Protein AF-A0A7R9YZX9-F1 (afdb_monomer)

Structure (mmCIF, N/CA/C/O backbone):
data_AF-A0A7R9YZX9-F1
#
_entry.id   AF-A0A7R9YZX9-F1
#
loop_
_atom_site.group_PDB
_atom_site.id
_atom_site.type_symbol
_atom_site.label_atom_id
_atom_site.label_alt_id
_atom_site.label_comp_id
_atom_site.label_asym_id
_atom_site.label_entity_id
_atom_site.label_seq_id
_atom_site.pdbx_PDB_ins_code
_atom_site.Cartn_x
_atom_site.Cartn_y
_atom_site.Cartn_z
_atom_site.occupancy
_atom_site.B_iso_or_equiv
_atom_site.auth_seq_id
_atom_site.auth_comp_id
_atom_site.auth_asym_id
_atom_site.auth_atom_id
_atom_site.pdbx_PDB_model_num
ATOM 1 N N . GLY A 1 1 ? 24.044 -42.420 12.682 1.00 48.75 1 GLY A N 1
ATOM 2 C CA . GLY A 1 1 ? 24.886 -42.198 13.870 1.00 48.75 1 GLY A CA 1
ATOM 3 C C . GLY A 1 1 ? 24.118 -41.334 14.837 1.00 48.75 1 GLY A C 1
ATOM 4 O O . GLY A 1 1 ? 23.836 -40.192 14.514 1.00 48.75 1 GLY A O 1
ATOM 5 N N . SER A 1 2 ? 23.690 -41.921 15.946 1.00 50.47 2 SER A N 1
ATOM 6 C CA . SER A 1 2 ? 22.886 -41.319 17.010 1.00 50.47 2 SER A CA 1
ATOM 7 C C . SER A 1 2 ? 23.784 -40.720 18.092 1.00 50.47 2 SER A C 1
ATOM 9 O O . SER A 1 2 ? 24.624 -41.445 18.619 1.00 50.47 2 SER A O 1
ATOM 11 N N . HIS A 1 3 ? 23.559 -39.465 18.492 1.00 51.31 3 HIS A N 1
ATOM 12 C CA . HIS A 1 3 ? 24.076 -38.953 19.762 1.00 51.31 3 HIS A CA 1
ATOM 13 C C . HIS A 1 3 ? 22.995 -38.212 20.553 1.00 51.31 3 HIS A C 1
ATOM 15 O O . HIS A 1 3 ? 22.467 -37.180 20.153 1.00 51.31 3 HIS A O 1
ATOM 21 N N . THR A 1 4 ? 22.683 -38.826 21.688 1.00 57.22 4 THR A N 1
ATOM 22 C CA . THR A 1 4 ? 21.874 -38.397 22.827 1.00 57.22 4 THR A CA 1
ATOM 23 C C . THR A 1 4 ? 22.744 -37.729 23.897 1.00 57.22 4 THR A C 1
ATOM 25 O O . THR A 1 4 ? 23.814 -38.255 24.189 1.00 57.22 4 THR A O 1
ATOM 28 N N . ALA A 1 5 ? 22.238 -36.682 24.556 1.00 51.03 5 ALA A N 1
ATOM 29 C CA . ALA A 1 5 ? 22.499 -36.296 25.962 1.00 51.03 5 ALA A CA 1
ATOM 30 C C . ALA A 1 5 ? 21.556 -35.109 26.270 1.00 51.03 5 ALA A C 1
ATOM 32 O O . ALA A 1 5 ? 21.604 -34.121 25.550 1.00 51.03 5 ALA A O 1
ATOM 33 N N . SER A 1 6 ? 20.536 -35.132 27.137 1.00 57.84 6 SER A N 1
ATOM 34 C CA . SER A 1 6 ? 20.343 -35.586 28.528 1.00 57.84 6 SER A CA 1
ATOM 35 C C . SER A 1 6 ? 21.220 -34.869 29.561 1.00 57.84 6 SER A C 1
ATOM 37 O O . SER A 1 6 ? 22.407 -35.150 29.676 1.00 57.84 6 SER A O 1
ATOM 39 N N . GLY A 1 7 ? 20.594 -33.971 30.334 1.00 47.12 7 GLY A N 1
ATOM 40 C CA . GLY A 1 7 ? 21.187 -33.275 31.479 1.00 47.12 7 GLY A CA 1
ATOM 41 C C . GLY A 1 7 ? 20.200 -32.324 32.177 1.00 47.12 7 GLY A C 1
ATOM 42 O O . GLY A 1 7 ? 20.154 -31.137 31.879 1.00 47.12 7 GLY A O 1
ATOM 43 N N . ARG A 1 8 ? 19.393 -32.860 33.101 1.00 51.59 8 ARG A N 1
ATOM 44 C CA . ARG A 1 8 ? 18.713 -32.155 34.222 1.00 51.59 8 ARG A CA 1
ATOM 45 C C . ARG A 1 8 ? 19.654 -32.209 35.455 1.00 51.59 8 ARG A C 1
ATOM 47 O O . ARG A 1 8 ? 20.644 -32.933 35.370 1.00 51.59 8 ARG A O 1
ATOM 54 N N . PRO A 1 9 ? 19.287 -31.742 36.668 1.00 67.44 9 PRO A N 1
ATOM 55 C CA . PRO A 1 9 ? 18.478 -30.596 37.131 1.00 67.44 9 PRO A CA 1
ATOM 56 C C . PRO A 1 9 ? 19.228 -29.796 38.240 1.00 67.44 9 PRO A C 1
ATOM 58 O O . PRO A 1 9 ? 20.286 -30.229 38.681 1.00 67.44 9 PRO A O 1
ATOM 61 N N . GLN A 1 10 ? 18.661 -28.711 38.792 1.00 52.12 10 GLN A N 1
ATOM 62 C CA . GLN A 1 10 ? 18.860 -28.367 40.217 1.00 52.12 10 GLN A CA 1
ATOM 63 C C . GLN A 1 10 ? 17.838 -27.346 40.740 1.00 52.12 10 GLN A C 1
ATOM 65 O O . GLN A 1 10 ? 17.292 -26.532 40.002 1.00 52.12 10 GLN A O 1
ATOM 70 N N . SER A 1 11 ? 17.549 -27.473 42.030 1.00 54.50 11 SER A N 1
ATOM 71 C CA . SER A 1 11 ? 16.351 -27.037 42.743 1.00 54.50 11 SER A CA 1
ATOM 72 C C . SER A 1 11 ? 16.690 -26.213 43.993 1.00 54.50 11 SER A C 1
ATOM 74 O O . SER A 1 11 ? 17.499 -26.683 44.787 1.00 54.50 11 SER A O 1
ATOM 76 N N . THR A 1 12 ? 15.927 -25.126 44.230 1.00 52.12 12 THR A N 1
ATOM 77 C CA . THR A 1 12 ? 15.534 -24.508 45.541 1.00 52.12 12 THR A CA 1
ATOM 78 C C . THR A 1 12 ? 16.657 -23.949 46.459 1.00 52.12 12 THR A C 1
ATOM 80 O O . THR A 1 12 ? 17.811 -24.244 46.175 1.00 52.12 12 THR A O 1
ATOM 83 N N . PRO A 1 13 ? 16.410 -23.199 47.576 1.00 56.72 13 PRO A N 1
ATOM 84 C CA . PRO A 1 13 ? 15.156 -22.714 48.203 1.00 56.72 13 PRO A CA 1
ATOM 85 C C . PRO A 1 13 ? 15.175 -21.240 48.740 1.00 56.72 13 PRO A C 1
ATOM 87 O O . PRO A 1 13 ? 16.197 -20.567 48.764 1.00 56.72 13 PRO A O 1
ATOM 90 N N . SER A 1 14 ? 14.042 -20.828 49.331 1.00 49.16 14 SER A N 1
ATOM 91 C CA . SER A 1 14 ? 13.942 -20.230 50.687 1.00 49.16 14 SER A CA 1
ATOM 92 C C . SER A 1 14 ? 13.499 -18.767 50.867 1.00 49.16 14 SER A C 1
ATOM 94 O O . SER A 1 14 ? 14.049 -17.812 50.333 1.00 49.16 14 SER A O 1
ATOM 96 N N . SER A 1 15 ? 12.496 -18.669 51.739 1.00 51.03 15 SER A N 1
ATOM 97 C CA . SER A 1 15 ? 11.734 -17.548 52.281 1.00 51.03 15 SER A CA 1
ATOM 98 C C . SER A 1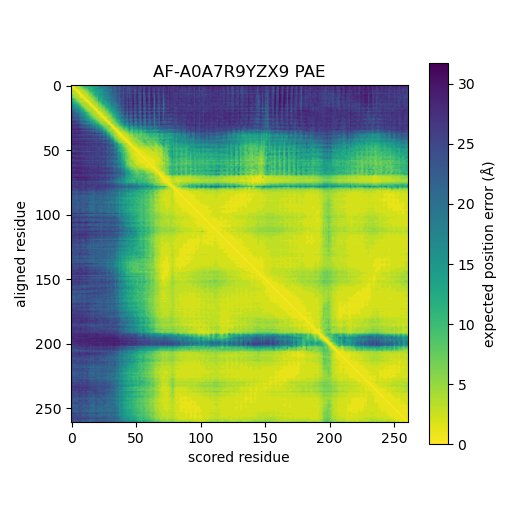 15 ? 12.528 -16.537 53.116 1.00 51.03 15 SER A C 1
ATOM 100 O O . SER A 1 15 ? 13.452 -16.919 53.830 1.00 51.03 15 SER A O 1
ATOM 102 N N . ALA A 1 16 ? 12.034 -15.294 53.186 1.00 48.34 16 ALA A N 1
ATOM 103 C CA . ALA A 1 16 ? 12.127 -14.460 54.390 1.00 48.34 16 ALA A CA 1
ATOM 104 C C . ALA A 1 16 ? 11.001 -13.410 54.440 1.00 48.34 16 ALA A C 1
ATOM 106 O O . ALA A 1 16 ? 10.977 -12.429 53.701 1.00 48.34 16 ALA A O 1
ATOM 107 N N . THR A 1 17 ? 10.059 -13.647 55.349 1.00 54.16 17 THR A N 1
ATOM 108 C CA . THR A 1 17 ? 9.012 -12.734 55.813 1.00 54.16 17 THR A CA 1
ATOM 109 C C . THR A 1 17 ? 9.625 -11.753 56.819 1.00 54.16 17 THR A C 1
ATOM 111 O O . THR A 1 17 ? 10.165 -12.191 57.831 1.00 54.16 17 THR A O 1
ATOM 114 N N . ALA A 1 18 ? 9.534 -10.441 56.580 1.00 50.34 18 ALA A N 1
ATOM 115 C CA . ALA A 1 18 ? 10.003 -9.412 57.511 1.00 50.34 18 ALA A CA 1
ATOM 116 C C . ALA A 1 18 ? 8.831 -8.576 58.046 1.00 50.34 18 ALA A C 1
ATOM 118 O O . ALA A 1 18 ? 7.968 -8.114 57.302 1.00 50.34 18 ALA A O 1
ATOM 119 N N . GLY A 1 19 ? 8.803 -8.451 59.375 1.00 47.41 19 GLY A N 1
ATOM 120 C CA . GLY A 1 19 ? 7.674 -8.012 60.189 1.00 47.41 19 GLY A CA 1
ATOM 121 C C . GLY A 1 19 ? 7.271 -6.545 60.049 1.00 47.41 19 GLY A C 1
ATOM 122 O O . GLY A 1 19 ? 8.086 -5.626 60.036 1.00 47.41 19 GLY A O 1
ATOM 123 N N . ARG A 1 20 ? 5.954 -6.354 60.066 1.00 47.91 20 ARG A N 1
ATOM 124 C CA . ARG A 1 20 ? 5.240 -5.090 60.230 1.00 47.91 20 ARG A CA 1
ATOM 125 C C . ARG A 1 20 ? 5.313 -4.664 61.705 1.00 47.91 20 ARG A C 1
ATOM 127 O O . ARG A 1 20 ? 4.751 -5.347 62.558 1.00 47.91 20 ARG A O 1
ATOM 134 N N . ARG A 1 21 ? 5.986 -3.550 62.026 1.00 53.72 21 ARG A N 1
ATOM 135 C CA . ARG A 1 21 ? 5.877 -2.884 63.342 1.00 53.72 2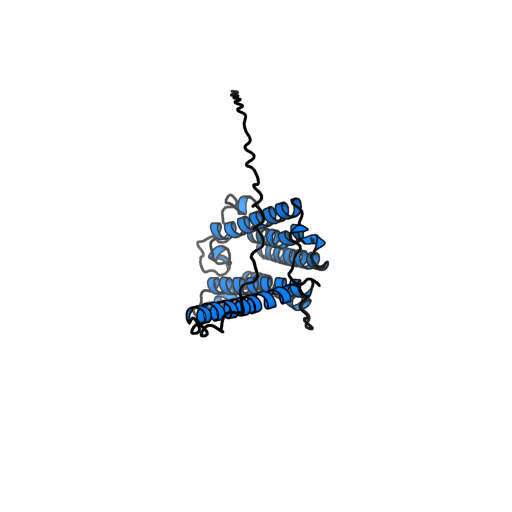1 ARG A CA 1
ATOM 136 C C . ARG A 1 21 ? 4.907 -1.713 63.231 1.00 53.72 21 ARG A C 1
ATOM 138 O O . ARG A 1 21 ? 5.120 -0.808 62.432 1.00 53.72 21 ARG A O 1
ATOM 145 N N . LEU A 1 22 ? 3.846 -1.749 64.032 1.00 60.22 22 LEU A N 1
ATOM 146 C CA . LEU A 1 22 ? 2.937 -0.623 64.236 1.00 60.22 22 LEU A CA 1
ATOM 147 C C . LEU A 1 22 ? 3.589 0.389 65.196 1.00 60.22 22 LEU A C 1
ATOM 149 O O . LEU A 1 22 ? 4.102 -0.028 66.239 1.00 60.22 22 LEU A O 1
ATOM 153 N N . PRO A 1 23 ? 3.588 1.694 64.878 1.00 61.88 23 PRO A N 1
ATOM 154 C CA . PRO A 1 23 ? 4.039 2.723 65.801 1.00 61.88 23 PRO A CA 1
ATOM 155 C C . PRO A 1 23 ? 3.046 2.925 66.956 1.00 61.88 23 PRO A C 1
ATOM 157 O O . PRO A 1 23 ? 1.830 2.812 66.807 1.00 61.88 23 PRO A O 1
ATOM 160 N N . LYS A 1 24 ? 3.619 3.214 68.125 1.00 59.25 24 LYS A N 1
ATOM 161 C CA . LYS A 1 24 ? 2.963 3.476 69.410 1.00 59.25 24 LYS A CA 1
ATOM 162 C C . LYS A 1 24 ? 2.188 4.809 69.365 1.00 59.25 24 LYS A C 1
ATOM 164 O O . LYS A 1 24 ? 2.733 5.777 68.837 1.00 59.25 24 LYS A O 1
ATOM 169 N N . PRO A 1 25 ? 0.971 4.898 69.932 1.00 58.56 25 PRO A N 1
ATOM 170 C CA . PRO A 1 25 ? 0.241 6.160 70.011 1.00 58.56 25 PRO A CA 1
ATOM 171 C C . PRO A 1 25 ? 0.919 7.144 70.989 1.00 58.56 25 PRO A C 1
ATOM 173 O O . PRO A 1 25 ? 1.414 6.709 72.036 1.00 58.56 25 PRO A O 1
ATOM 176 N N . PRO A 1 26 ? 0.962 8.451 70.669 1.00 63.59 26 PRO A N 1
ATOM 177 C CA . PRO A 1 26 ? 1.489 9.481 71.559 1.00 63.59 26 PRO A CA 1
ATOM 178 C C . PRO A 1 26 ? 0.520 9.811 72.705 1.00 63.59 26 PRO A C 1
ATOM 180 O O . PRO A 1 26 ? -0.700 9.745 72.557 1.00 63.59 26 PRO A O 1
ATOM 183 N N . SER A 1 27 ? 1.097 10.171 73.853 1.00 64.50 27 SER A N 1
ATOM 184 C CA . SER A 1 27 ? 0.391 10.603 75.063 1.00 64.50 27 SER A CA 1
ATOM 185 C C . SER A 1 27 ? -0.305 11.967 74.890 1.00 64.50 27 SER A C 1
ATOM 187 O O . SER A 1 27 ? 0.139 12.769 74.065 1.00 64.50 27 SER A O 1
ATOM 189 N N . PRO A 1 28 ? -1.348 12.272 75.689 1.00 56.75 28 PRO A N 1
ATOM 190 C CA . PRO A 1 28 ? -2.067 13.544 75.628 1.00 56.75 28 PRO A CA 1
ATOM 191 C C . PRO A 1 28 ? -1.176 14.709 76.074 1.00 56.75 28 PRO A C 1
ATOM 193 O O . PRO A 1 28 ? -0.574 14.659 77.147 1.00 56.75 28 PRO A O 1
ATOM 196 N N . VAL A 1 29 ? -1.111 15.755 75.252 1.00 57.53 29 VAL A N 1
ATOM 197 C CA . VAL A 1 29 ? -0.440 17.024 75.561 1.00 57.53 29 VAL A CA 1
ATOM 198 C C . VAL A 1 29 ? -1.457 17.970 76.199 1.00 57.53 29 VAL A C 1
ATOM 200 O O . VAL A 1 29 ? -2.560 18.139 75.680 1.00 57.53 29 VAL A O 1
ATOM 203 N N . SER A 1 30 ? -1.085 18.558 77.336 1.00 61.31 30 SER A N 1
ATOM 204 C CA . SER A 1 30 ? -1.869 19.566 78.055 1.00 61.31 30 SER A CA 1
ATOM 205 C C . SER A 1 30 ? -2.105 20.832 77.212 1.00 61.31 30 SER A C 1
ATOM 207 O O . SER A 1 30 ? -1.244 21.181 76.402 1.00 61.31 30 SER A O 1
ATOM 209 N N . PRO A 1 31 ? -3.220 21.559 77.416 1.00 55.62 31 PRO A N 1
ATOM 210 C CA . PRO A 1 31 ? -3.509 22.790 76.684 1.00 55.62 31 PRO A CA 1
ATOM 211 C C . PRO A 1 31 ? -2.507 23.882 77.079 1.00 55.62 31 PRO A C 1
ATOM 213 O O . PRO A 1 31 ? -2.458 24.277 78.243 1.00 55.62 31 PRO A O 1
ATOM 216 N N . LEU A 1 32 ? -1.700 24.340 76.119 1.00 57.97 32 LEU A N 1
ATOM 217 C CA . LEU A 1 32 ? -0.908 25.562 76.240 1.00 57.97 32 LEU A CA 1
ATOM 218 C C . LEU A 1 32 ? -1.718 26.747 75.704 1.00 57.97 32 LEU A C 1
ATOM 220 O O . LEU A 1 32 ? -2.419 26.623 74.698 1.00 57.97 32 LEU A O 1
ATOM 224 N N . ASP A 1 33 ? -1.575 27.880 76.385 1.00 58.19 33 ASP A N 1
ATOM 225 C CA . ASP A 1 33 ? -2.173 29.173 76.063 1.00 58.19 33 ASP A CA 1
ATOM 226 C C . ASP A 1 33 ? -1.943 29.609 74.601 1.00 58.19 33 ASP A C 1
ATOM 228 O O . ASP A 1 33 ? -0.899 29.295 74.018 1.00 58.19 33 ASP A O 1
ATOM 232 N N . PRO A 1 34 ? -2.890 30.352 73.991 1.00 63.00 34 PRO A N 1
ATOM 233 C CA . PRO A 1 34 ? -2.793 30.773 72.599 1.00 63.00 34 PRO A CA 1
ATOM 234 C C . PRO A 1 34 ? -1.583 31.702 72.385 1.00 63.00 34 PRO A C 1
ATOM 236 O O . PRO A 1 34 ? -1.521 32.779 72.984 1.00 63.00 34 PRO A O 1
ATOM 239 N N . PRO A 1 35 ? -0.623 31.329 71.519 1.00 62.84 35 PRO A N 1
ATOM 240 C CA . PRO A 1 35 ? 0.502 32.187 71.192 1.00 62.84 35 PRO A CA 1
ATOM 241 C C . PRO A 1 35 ? 0.051 33.347 70.297 1.00 62.84 35 PRO A C 1
ATOM 243 O O . PRO A 1 35 ? -0.775 33.189 69.395 1.00 62.84 35 PRO A O 1
ATOM 246 N N . HIS A 1 36 ? 0.634 34.519 70.540 1.00 66.06 36 HIS A N 1
ATOM 247 C CA . HIS A 1 36 ? 0.497 35.692 69.682 1.00 66.06 36 HIS A CA 1
ATOM 248 C C . HIS A 1 36 ? 0.824 35.356 68.213 1.00 66.06 36 HIS A C 1
ATOM 250 O O . HIS A 1 36 ? 1.752 34.582 67.962 1.00 66.06 36 HIS A O 1
ATOM 256 N N . PRO A 1 37 ? 0.098 35.939 67.236 1.00 68.25 37 PRO A N 1
ATOM 257 C CA . PRO A 1 37 ? 0.312 35.655 65.823 1.00 68.25 37 PRO A CA 1
ATOM 258 C C . PRO A 1 37 ? 1.751 35.993 65.425 1.00 68.25 37 PRO A C 1
ATOM 260 O O . PRO A 1 37 ? 2.189 37.140 65.515 1.00 68.25 37 PRO A O 1
ATOM 263 N N . ALA A 1 38 ? 2.484 34.962 65.004 1.00 70.44 38 ALA A N 1
ATOM 264 C CA . ALA A 1 38 ? 3.828 35.106 64.475 1.00 70.44 38 ALA A CA 1
ATOM 265 C C . ALA A 1 38 ? 3.803 35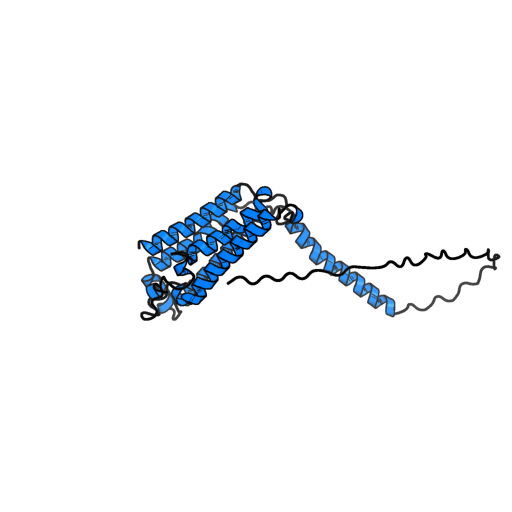.969 63.197 1.00 70.44 38 ALA A C 1
ATOM 267 O O . ALA A 1 38 ? 2.846 35.879 62.419 1.00 70.44 38 ALA A O 1
ATOM 268 N N . PRO A 1 39 ? 4.846 36.784 62.948 1.00 71.56 39 PRO A N 1
ATOM 269 C CA . PRO A 1 39 ? 4.993 37.519 61.697 1.00 71.56 39 PRO A CA 1
ATOM 270 C C . PRO A 1 39 ? 4.892 36.558 60.510 1.00 71.56 39 PRO A C 1
ATOM 272 O O . PRO A 1 39 ? 5.564 35.525 60.494 1.00 71.56 39 PRO A O 1
ATOM 275 N N . GLN A 1 40 ? 4.045 36.882 59.528 1.00 75.06 40 GLN A N 1
ATOM 276 C CA . GLN A 1 40 ? 3.898 36.049 58.338 1.00 75.06 40 GLN A CA 1
ATOM 277 C C . GLN A 1 40 ? 5.256 35.922 57.625 1.00 75.06 40 GLN A C 1
ATOM 279 O O . GLN A 1 40 ? 5.883 36.945 57.332 1.00 75.06 40 GLN A O 1
ATOM 284 N N . PRO A 1 41 ? 5.735 34.694 57.353 1.00 75.12 41 PRO A N 1
ATOM 285 C CA . PRO A 1 41 ? 6.967 34.492 56.608 1.00 75.12 41 PRO A CA 1
ATOM 286 C C . PRO A 1 41 ? 6.828 35.089 55.207 1.00 75.12 41 PRO A C 1
ATOM 288 O O . PRO A 1 41 ? 5.803 34.924 54.544 1.00 75.12 41 PRO A O 1
ATOM 291 N N . ALA A 1 42 ? 7.869 35.798 54.768 1.00 76.44 42 ALA A N 1
ATOM 292 C CA . ALA A 1 42 ? 7.920 36.384 53.437 1.00 76.44 42 ALA A CA 1
ATOM 293 C C . ALA A 1 42 ? 7.673 35.299 52.366 1.00 76.44 42 ALA A C 1
ATOM 295 O O . ALA A 1 42 ? 8.175 34.178 52.510 1.00 76.44 42 ALA A O 1
ATOM 296 N N . PRO A 1 43 ? 6.902 35.599 51.305 1.00 72.75 43 PRO A N 1
ATOM 297 C CA . PRO A 1 43 ? 6.539 34.618 50.291 1.00 72.75 43 PRO A CA 1
ATOM 298 C C . PRO A 1 43 ? 7.796 34.021 49.654 1.00 72.75 43 PRO A C 1
ATOM 300 O O . PRO A 1 43 ? 8.640 34.740 49.123 1.00 72.75 43 PRO A O 1
ATOM 303 N N . ASN A 1 44 ? 7.916 32.694 49.730 1.00 71.62 44 ASN A N 1
ATOM 304 C CA . ASN A 1 44 ? 9.058 31.956 49.212 1.00 71.62 44 ASN A CA 1
ATOM 305 C C . ASN A 1 44 ? 9.061 32.026 47.668 1.00 71.62 44 ASN A C 1
ATOM 307 O O . ASN A 1 44 ? 8.164 31.455 47.039 1.00 71.62 44 ASN A O 1
ATOM 311 N N . PRO A 1 45 ? 10.044 32.687 47.028 1.00 69.06 45 PRO A N 1
ATOM 312 C CA . PRO A 1 45 ? 10.075 32.848 45.572 1.00 69.06 45 PRO A CA 1
ATOM 313 C C . PRO A 1 45 ? 10.228 31.515 44.821 1.00 69.06 45 PRO A C 1
ATOM 315 O O . PRO A 1 45 ? 9.897 31.442 43.639 1.00 69.06 45 PRO A O 1
ATOM 318 N N . SER A 1 46 ? 10.659 30.447 45.506 1.00 69.94 46 SER A N 1
ATOM 319 C CA . SER A 1 46 ? 10.790 29.106 44.925 1.00 69.94 46 SER A CA 1
ATOM 320 C C . SER A 1 46 ? 9.446 28.492 44.510 1.00 69.94 46 SER A C 1
ATOM 322 O O . SER A 1 46 ? 9.387 27.792 43.502 1.00 69.94 46 SER A O 1
ATOM 324 N N . GLY A 1 47 ? 8.349 28.793 45.218 1.00 67.50 47 GLY A N 1
ATOM 325 C CA . GLY A 1 47 ? 7.034 28.203 44.921 1.00 67.50 47 GLY A CA 1
ATOM 326 C C . GLY A 1 47 ? 6.427 28.690 43.600 1.00 67.50 47 GLY A C 1
ATOM 327 O O . GLY A 1 47 ? 5.721 27.947 42.922 1.00 67.50 47 GLY A O 1
ATOM 328 N N . ARG A 1 48 ? 6.767 29.913 43.169 1.00 70.25 48 ARG A N 1
ATOM 329 C CA . ARG A 1 48 ? 6.213 30.516 41.945 1.00 70.25 48 ARG A CA 1
ATOM 330 C C . ARG A 1 48 ? 6.720 29.829 40.666 1.00 70.25 48 ARG A C 1
ATOM 332 O O . ARG A 1 48 ? 6.044 29.868 39.640 1.00 70.25 48 ARG A O 1
ATOM 339 N N . HIS A 1 49 ? 7.894 29.196 40.711 1.00 73.00 49 HIS A N 1
ATOM 340 C CA . HIS A 1 49 ? 8.422 28.435 39.576 1.00 73.00 49 HIS A CA 1
ATOM 341 C C . HIS A 1 49 ? 7.801 27.036 39.471 1.00 73.00 49 HIS A C 1
ATOM 343 O O . HIS A 1 49 ? 7.513 26.593 38.359 1.00 73.00 49 HIS A O 1
ATOM 349 N N . GLU A 1 50 ? 7.533 26.375 40.600 1.00 77.88 50 GLU A N 1
ATOM 350 C CA . GLU A 1 50 ? 6.869 25.064 40.624 1.00 77.88 50 GLU A CA 1
ATOM 351 C C . GLU A 1 50 ? 5.399 25.161 40.196 1.00 77.88 50 GLU A C 1
ATOM 353 O O . GLU A 1 50 ? 4.939 24.349 39.395 1.00 77.88 50 GLU A O 1
ATOM 358 N N . GLU A 1 51 ? 4.689 26.208 40.628 1.00 81.62 51 GLU A N 1
ATOM 359 C CA . GLU A 1 51 ? 3.300 26.464 40.224 1.00 81.62 51 GLU A CA 1
ATOM 360 C C . GLU A 1 51 ? 3.181 26.688 38.706 1.00 81.62 51 GLU A C 1
ATOM 362 O O . GLU A 1 51 ? 2.323 26.106 38.040 1.00 81.62 51 GLU A O 1
ATOM 367 N N . LYS A 1 52 ? 4.111 27.458 38.124 1.00 81.50 52 LYS A N 1
ATOM 368 C CA . LYS A 1 52 ? 4.131 27.716 36.678 1.00 81.50 52 LYS A CA 1
ATOM 369 C C . LYS A 1 52 ? 4.473 26.462 35.864 1.00 81.50 52 LYS A C 1
ATOM 371 O O . LYS A 1 52 ? 3.907 26.262 34.790 1.00 81.50 52 LYS A O 1
ATOM 376 N N . ALA A 1 53 ? 5.376 25.616 36.364 1.00 84.00 53 ALA A N 1
ATOM 377 C CA . ALA A 1 53 ? 5.709 24.345 35.724 1.00 84.00 53 ALA A CA 1
ATOM 378 C C . ALA A 1 53 ? 4.536 23.347 35.781 1.00 84.00 53 ALA A C 1
ATOM 380 O O . ALA A 1 53 ? 4.296 22.633 34.807 1.00 84.00 53 ALA A O 1
ATOM 381 N N . GLY A 1 54 ? 3.782 23.334 36.886 1.00 89.88 54 GLY A N 1
ATOM 382 C CA . GLY A 1 54 ? 2.558 22.542 37.030 1.00 89.88 54 GLY A CA 1
ATOM 383 C C . GLY A 1 54 ? 1.485 22.941 36.018 1.00 89.88 54 GLY A C 1
ATOM 384 O O . GLY A 1 54 ? 1.026 22.091 35.255 1.00 89.88 54 GLY A O 1
ATOM 385 N N . ALA A 1 55 ? 1.166 24.236 35.937 1.00 89.69 55 ALA A N 1
ATOM 386 C CA . ALA A 1 55 ? 0.158 24.755 35.009 1.00 89.69 55 ALA A CA 1
ATOM 387 C C . ALA A 1 55 ? 0.511 24.482 33.534 1.00 89.69 55 ALA A C 1
ATOM 389 O O . ALA A 1 55 ? -0.331 24.023 32.766 1.00 89.69 55 ALA A O 1
ATOM 390 N N . MET A 1 56 ? 1.777 24.681 33.144 1.00 92.19 56 MET A N 1
ATOM 391 C CA . MET A 1 56 ? 2.231 24.391 31.778 1.00 92.19 56 MET A CA 1
ATOM 392 C C . MET A 1 56 ? 2.125 22.895 31.441 1.00 92.19 56 MET A C 1
ATOM 394 O O . MET A 1 56 ? 1.793 22.533 30.314 1.00 92.19 56 MET A O 1
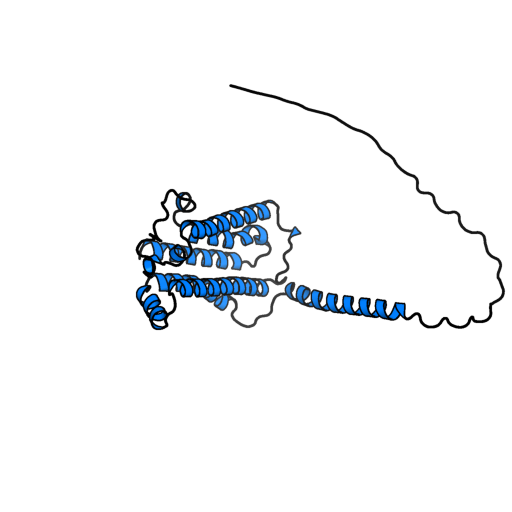ATOM 398 N N . ARG A 1 57 ? 2.393 22.008 32.408 1.00 93.62 57 ARG A N 1
ATOM 399 C CA . ARG A 1 57 ? 2.270 20.559 32.209 1.00 93.62 57 ARG A CA 1
ATOM 400 C C . ARG A 1 57 ? 0.816 20.131 32.018 1.00 93.62 57 ARG A C 1
ATOM 402 O O . ARG A 1 57 ? 0.563 19.277 31.171 1.00 93.62 57 ARG A O 1
ATOM 409 N N . GLU A 1 58 ? -0.114 20.698 32.784 1.00 91.75 58 GLU A N 1
ATOM 410 C CA . GLU A 1 58 ? -1.547 20.423 32.619 1.00 91.75 58 GLU A CA 1
ATOM 411 C C . GLU A 1 58 ? -2.068 20.916 31.266 1.00 91.75 58 GLU A C 1
ATOM 413 O O . GLU A 1 58 ? -2.732 20.151 30.571 1.00 91.75 58 GLU A O 1
ATOM 418 N N . GLU A 1 59 ? -1.686 22.121 30.834 1.00 91.56 59 GLU A N 1
ATOM 419 C CA . GLU A 1 59 ? -2.095 22.663 29.531 1.00 91.56 59 GLU A CA 1
ATOM 420 C C . GLU A 1 59 ? -1.579 21.807 28.363 1.00 91.56 59 GLU A C 1
ATOM 422 O O . GLU A 1 59 ? -2.330 21.478 27.441 1.00 91.56 59 GLU A O 1
ATOM 427 N N . VAL A 1 60 ? -0.314 21.371 28.419 1.00 87.44 60 VAL A N 1
ATOM 428 C CA . VAL A 1 60 ? 0.265 20.476 27.403 1.00 87.44 60 VAL A CA 1
ATOM 429 C C . VAL A 1 60 ? -0.434 19.113 27.402 1.00 87.44 60 VAL A C 1
ATOM 431 O O . VAL A 1 60 ? -0.732 18.581 26.332 1.00 87.44 60 VAL A O 1
ATOM 434 N N . LEU A 1 61 ? -0.734 18.546 28.575 1.00 88.00 61 LEU A N 1
ATOM 435 C CA . LEU A 1 61 ? -1.481 17.288 28.672 1.00 88.00 61 LEU A CA 1
ATOM 436 C C . LEU A 1 61 ? -2.887 17.431 28.089 1.00 88.00 61 LEU A C 1
ATOM 438 O O . LEU A 1 61 ? -3.319 16.575 27.319 1.00 88.00 61 LEU A O 1
ATOM 442 N N . GLU A 1 62 ? -3.586 18.519 28.394 1.00 87.81 62 GLU A N 1
ATOM 443 C CA . GLU A 1 62 ? -4.924 18.775 27.871 1.00 87.81 62 GLU A CA 1
ATOM 444 C C . GLU A 1 62 ? -4.915 18.941 26.342 1.00 87.81 62 GLU A C 1
ATOM 446 O O . GLU A 1 62 ? -5.769 18.378 25.649 1.00 87.81 62 GLU A O 1
ATOM 451 N N . GLN A 1 63 ? -3.910 19.638 25.800 1.00 83.88 63 GLN A N 1
ATOM 452 C CA . GLN A 1 63 ? -3.719 19.783 24.354 1.00 83.88 63 GLN A CA 1
ATOM 453 C C . GLN A 1 63 ? -3.393 18.458 23.655 1.00 83.88 63 GLN A C 1
ATOM 455 O O . GLN A 1 63 ? -3.788 18.280 22.506 1.00 83.88 63 GLN A O 1
ATOM 460 N N . MET A 1 64 ? -2.717 17.517 24.319 1.00 79.31 64 MET A N 1
ATOM 461 C CA . MET A 1 64 ? -2.425 16.193 23.749 1.00 79.31 64 MET A CA 1
ATOM 462 C C . MET A 1 64 ? -3.593 15.204 23.887 1.00 79.31 64 MET A C 1
ATOM 464 O O . MET A 1 64 ? -3.792 14.363 23.010 1.00 79.31 64 MET A O 1
ATOM 468 N N . VAL A 1 65 ? -4.388 15.300 24.959 1.00 80.62 65 VAL A N 1
ATOM 469 C CA . VAL A 1 65 ? -5.498 14.370 25.236 1.00 80.62 65 VAL A CA 1
ATOM 470 C C . VAL A 1 65 ? -6.727 14.663 24.373 1.00 80.62 65 VAL A C 1
ATOM 472 O O . VAL A 1 65 ? -7.354 13.725 23.875 1.00 80.62 65 VAL A O 1
ATOM 475 N N . LYS A 1 66 ? -7.064 15.940 24.141 1.00 80.00 66 LYS A N 1
ATOM 476 C CA . LYS A 1 66 ? -8.247 16.318 23.341 1.00 80.00 66 LYS A CA 1
ATOM 477 C C . LYS A 1 66 ? -8.231 15.740 21.912 1.00 80.00 66 LYS A C 1
ATOM 479 O O . LYS A 1 66 ? -9.240 15.161 21.509 1.00 80.00 66 LYS A O 1
ATOM 484 N N . PRO A 1 67 ? -7.125 15.807 21.143 1.00 79.19 67 PRO A N 1
ATOM 485 C CA . PRO A 1 67 ? -7.053 15.191 19.819 1.00 79.19 67 PRO A CA 1
ATOM 486 C C . PRO A 1 67 ? -7.250 13.673 19.846 1.00 79.19 67 PRO A C 1
ATOM 488 O O . PRO A 1 67 ? -7.941 13.137 18.984 1.00 79.19 67 PRO A O 1
ATOM 491 N N . ALA A 1 68 ? -6.695 12.980 20.846 1.00 74.94 68 ALA A N 1
ATOM 492 C CA . ALA A 1 68 ? -6.834 11.530 20.969 1.00 74.94 68 ALA A CA 1
ATOM 493 C C . ALA A 1 68 ? -8.289 11.115 21.245 1.00 74.94 68 ALA A C 1
ATOM 495 O O . ALA A 1 68 ? -8.784 10.166 20.639 1.00 74.94 68 ALA A O 1
ATOM 496 N N . GLN A 1 69 ? -9.004 11.863 22.093 1.00 78.25 69 GLN A N 1
ATOM 497 C CA . GLN A 1 69 ? -10.436 11.643 22.329 1.00 78.25 69 GLN A CA 1
ATOM 498 C C . GLN A 1 69 ? -11.259 11.828 21.048 1.00 78.25 69 GLN A C 1
ATOM 500 O O . GLN A 1 69 ? -12.183 11.055 20.797 1.00 78.25 69 GLN A O 1
ATOM 505 N N . ASN A 1 70 ? -10.872 12.781 20.197 1.00 84.75 70 ASN A N 1
ATOM 506 C CA . ASN A 1 70 ? -11.536 13.016 18.915 1.00 84.75 70 ASN A CA 1
ATOM 507 C C . ASN A 1 70 ? -11.314 11.877 17.903 1.00 84.75 70 ASN A C 1
ATOM 509 O O . ASN A 1 70 ? -12.131 11.699 17.006 1.00 84.75 70 ASN A O 1
ATOM 513 N N . MET A 1 71 ? -10.247 11.079 18.037 1.00 93.06 71 MET A N 1
ATOM 514 C CA . MET A 1 71 ? -10.021 9.910 17.174 1.00 93.06 71 MET A CA 1
ATOM 515 C C . MET A 1 71 ? -10.840 8.681 17.602 1.00 93.06 71 MET A C 1
ATOM 517 O O . MET A 1 71 ? -11.025 7.777 16.789 1.00 93.06 71 MET A O 1
ATOM 521 N N . CYS A 1 72 ? -11.357 8.643 18.838 1.00 95.62 72 CYS A N 1
ATOM 522 C CA . CYS A 1 72 ? -12.225 7.565 19.340 1.00 95.62 72 CYS A CA 1
ATOM 523 C C . CYS A 1 72 ? -13.716 7.765 19.034 1.00 95.62 72 CYS A C 1
ATOM 525 O O . CYS A 1 72 ? -14.552 6.983 19.490 1.00 95.62 72 CYS A O 1
ATOM 527 N N . SER A 1 73 ? -14.067 8.801 18.280 1.00 95.62 73 SER A N 1
ATOM 528 C CA . SER A 1 73 ? -15.418 9.012 17.775 1.00 95.62 73 SER A CA 1
ATOM 529 C C . SER A 1 73 ? -15.431 8.919 16.255 1.00 95.62 73 SER A C 1
ATOM 531 O O . SER A 1 73 ? -14.429 9.165 15.578 1.00 95.62 73 SER A O 1
ATOM 533 N N . GLN A 1 74 ? -16.576 8.516 15.711 1.00 95.94 74 GLN A N 1
ATOM 534 C CA . GLN A 1 74 ? -16.786 8.462 14.271 1.00 95.94 74 GLN A CA 1
ATOM 535 C C . GLN A 1 74 ? -16.590 9.841 13.640 1.00 95.94 74 GLN A C 1
ATOM 537 O O . GLN A 1 74 ? -17.253 10.810 14.023 1.00 95.94 74 GLN A O 1
ATOM 542 N N . LEU A 1 75 ? -15.737 9.905 12.619 1.00 95.69 75 LEU A N 1
ATOM 543 C CA . LEU A 1 75 ? -15.560 11.112 11.825 1.00 95.69 75 LEU A CA 1
ATOM 544 C C . LEU A 1 75 ? -16.821 11.367 10.987 1.00 95.69 75 LEU A C 1
ATOM 546 O O . LEU A 1 75 ? -17.141 10.597 10.083 1.00 95.69 75 LEU A O 1
ATOM 550 N N . GLN A 1 76 ? -17.538 12.448 11.290 1.00 94.12 76 GLN A N 1
ATOM 551 C CA . GLN A 1 76 ? -18.742 12.844 10.559 1.00 94.12 76 GLN A CA 1
ATOM 552 C C . GLN A 1 76 ? -18.336 13.575 9.272 1.00 94.12 76 GLN A C 1
ATOM 554 O O . GLN A 1 76 ? -17.936 14.737 9.312 1.00 94.12 76 GLN A O 1
ATOM 559 N N . ILE A 1 77 ? -18.403 12.887 8.131 1.00 91.00 77 ILE A N 1
ATOM 560 C CA . ILE A 1 77 ? -18.186 13.472 6.800 1.00 91.00 77 ILE A CA 1
ATOM 561 C C . ILE A 1 77 ? -19.471 13.315 5.988 1.00 91.00 77 ILE A C 1
ATOM 563 O O . ILE A 1 77 ? -19.963 12.204 5.817 1.00 91.00 77 ILE A O 1
ATOM 567 N N . GLU A 1 78 ? -19.983 14.423 5.451 1.00 84.06 78 GLU A N 1
ATOM 568 C CA . GLU A 1 78 ? -21.198 14.451 4.617 1.00 84.06 78 GLU A CA 1
ATOM 569 C C . GLU A 1 78 ? -20.938 14.070 3.144 1.00 84.06 78 GLU A C 1
ATOM 571 O O . GLU A 1 78 ? -21.854 13.723 2.401 1.00 84.06 78 GLU A O 1
ATOM 576 N N . TRP A 1 79 ? -19.678 14.120 2.705 1.00 79.44 79 TRP A N 1
ATOM 577 C CA . TRP A 1 79 ? -19.251 13.840 1.330 1.00 79.44 79 TRP A CA 1
ATOM 578 C C . TRP A 1 79 ? -19.135 12.333 1.040 1.00 79.44 79 TRP A C 1
ATOM 580 O O . TRP A 1 79 ? -19.002 11.533 1.967 1.00 79.44 79 TRP A O 1
ATOM 590 N N . PRO A 1 80 ? -19.131 11.904 -0.239 1.00 88.69 80 PRO A N 1
ATOM 591 C CA . PRO A 1 80 ? -19.146 10.487 -0.600 1.00 88.69 80 PRO A CA 1
ATOM 592 C C . PRO A 1 80 ? -17.790 9.787 -0.378 1.00 88.69 80 PRO A C 1
ATOM 594 O O . PRO A 1 80 ? -17.091 9.425 -1.328 1.00 88.69 80 PRO A O 1
ATOM 597 N N . VAL A 1 81 ? -17.430 9.543 0.885 1.00 90.06 81 VAL A N 1
ATOM 598 C CA . VAL A 1 81 ? -16.159 8.919 1.305 1.00 90.06 81 VAL A CA 1
ATOM 599 C C . VAL A 1 81 ? -15.895 7.596 0.577 1.00 90.06 81 VAL A C 1
ATOM 601 O O . VAL A 1 81 ? -14.763 7.326 0.188 1.00 90.06 81 VAL A O 1
ATOM 604 N N . ASN A 1 82 ? -16.937 6.804 0.309 1.00 93.12 82 ASN A N 1
ATOM 605 C CA . ASN A 1 82 ? -16.810 5.539 -0.422 1.00 93.12 82 ASN A CA 1
ATOM 606 C C . ASN A 1 82 ? -16.325 5.732 -1.869 1.00 93.12 82 ASN A C 1
ATOM 608 O O . ASN A 1 82 ? -15.481 4.971 -2.333 1.00 93.12 82 ASN A O 1
ATOM 612 N N . TRP A 1 83 ? -16.813 6.753 -2.581 1.00 95.44 83 TRP A N 1
ATOM 613 C CA . TRP A 1 83 ? -16.375 7.021 -3.954 1.00 95.44 83 TRP A CA 1
ATOM 614 C C . TRP A 1 83 ? -14.943 7.550 -3.982 1.00 95.44 83 TRP A C 1
ATOM 616 O O . TRP A 1 83 ? -14.148 7.107 -4.808 1.00 95.44 83 TRP A O 1
ATOM 626 N N . ILE A 1 84 ? -14.590 8.433 -3.042 1.00 95.38 84 ILE A N 1
ATOM 627 C CA . ILE A 1 84 ? -13.212 8.918 -2.885 1.00 95.38 84 ILE A CA 1
ATOM 628 C C . ILE A 1 84 ? -12.267 7.744 -2.619 1.00 95.38 84 ILE A C 1
ATOM 630 O O . ILE A 1 84 ? -11.222 7.653 -3.258 1.00 95.38 84 ILE A O 1
ATOM 634 N N . LEU A 1 85 ? -12.653 6.818 -1.736 1.00 96.94 85 LEU A N 1
ATOM 635 C CA . LEU A 1 85 ? -11.881 5.609 -1.468 1.00 96.94 85 LEU A CA 1
ATOM 636 C C . LEU A 1 85 ? -11.681 4.776 -2.738 1.00 96.94 85 LEU A C 1
ATOM 638 O O . LEU A 1 85 ? -10.553 4.408 -3.038 1.00 96.94 85 LEU A O 1
ATOM 642 N N . VAL A 1 86 ? -12.744 4.491 -3.495 1.00 97.75 86 VAL A N 1
ATOM 643 C CA . VAL A 1 86 ? -12.658 3.686 -4.728 1.00 97.75 86 VAL A CA 1
ATOM 644 C C . VAL A 1 86 ? -11.688 4.307 -5.736 1.00 97.75 86 VAL A C 1
ATOM 646 O O . VAL A 1 86 ? -10.847 3.594 -6.288 1.00 97.75 86 VAL A O 1
ATOM 649 N N . TRP A 1 87 ? -11.754 5.627 -5.938 1.00 98.06 87 TRP A N 1
ATOM 650 C CA . TRP A 1 87 ? -10.834 6.349 -6.820 1.00 98.06 87 TRP A CA 1
ATOM 651 C C . TRP A 1 87 ? -9.399 6.346 -6.297 1.00 98.06 87 TRP A C 1
ATOM 653 O O . TRP A 1 87 ? -8.480 6.049 -7.057 1.00 98.06 87 TRP A O 1
ATOM 663 N N . ALA A 1 88 ? -9.202 6.627 -5.008 1.00 97.94 88 ALA A N 1
ATOM 664 C CA . ALA A 1 88 ? -7.882 6.622 -4.383 1.00 97.94 88 ALA A CA 1
ATOM 665 C C . ALA A 1 88 ? -7.233 5.233 -4.435 1.00 97.94 88 ALA A C 1
ATOM 667 O O . ALA A 1 88 ? -6.032 5.124 -4.672 1.00 97.94 88 ALA A O 1
ATOM 668 N N . LEU A 1 89 ? -8.031 4.172 -4.266 1.00 98.19 89 LEU A N 1
ATOM 669 C CA . LEU A 1 89 ? -7.578 2.796 -4.414 1.00 98.19 89 LEU A CA 1
ATOM 670 C C . LEU A 1 89 ? -7.185 2.478 -5.856 1.00 98.19 89 LEU A C 1
ATOM 672 O O . LEU A 1 89 ? -6.180 1.816 -6.059 1.00 98.19 89 LEU A O 1
ATOM 676 N N . ALA A 1 90 ? -7.942 2.948 -6.848 1.00 98.50 90 ALA A N 1
ATOM 677 C CA . ALA A 1 90 ? -7.693 2.631 -8.253 1.00 98.50 90 ALA A CA 1
ATOM 678 C C . ALA A 1 90 ? -6.552 3.443 -8.882 1.00 98.50 90 ALA A C 1
ATOM 680 O O . ALA A 1 90 ? -5.845 2.936 -9.751 1.00 98.50 90 ALA A O 1
ATOM 681 N N . ALA A 1 91 ? -6.363 4.694 -8.459 1.00 98.44 91 ALA A N 1
ATOM 682 C CA . ALA A 1 91 ? -5.441 5.644 -9.078 1.00 98.44 91 ALA A CA 1
ATOM 683 C C . ALA A 1 91 ? -4.005 5.120 -9.299 1.00 98.44 91 ALA A C 1
ATOM 685 O O . ALA A 1 91 ? -3.526 5.234 -10.429 1.00 98.44 91 ALA A O 1
ATOM 686 N N . PRO A 1 92 ? -3.305 4.519 -8.310 1.00 98.06 92 PRO A N 1
ATOM 687 C CA . PRO A 1 92 ? -1.957 3.996 -8.551 1.00 98.06 92 PRO A CA 1
ATOM 688 C C . PRO A 1 92 ? -1.944 2.843 -9.564 1.00 98.06 92 PRO A C 1
ATOM 690 O O . PRO A 1 92 ? -1.004 2.723 -10.343 1.00 98.06 92 PRO A O 1
ATOM 693 N N . HIS A 1 93 ? -2.996 2.025 -9.612 1.00 98.19 93 HIS A N 1
ATOM 694 C CA . HIS A 1 93 ? -3.097 0.924 -10.570 1.00 98.19 93 HIS A CA 1
ATOM 695 C C . HIS A 1 93 ? -3.359 1.435 -11.988 1.00 98.19 93 HIS A C 1
ATOM 697 O O . HIS A 1 93 ? -2.700 1.000 -12.927 1.00 98.19 93 HIS A O 1
ATOM 703 N N . PHE A 1 94 ? -4.239 2.428 -12.138 1.00 98.25 94 PHE A N 1
ATOM 704 C CA . PHE A 1 94 ? -4.439 3.110 -13.416 1.00 98.25 94 PHE A CA 1
ATOM 705 C C . PHE A 1 94 ? -3.162 3.780 -13.919 1.00 98.25 94 PHE A C 1
ATOM 707 O O . PHE A 1 94 ? -2.876 3.696 -15.111 1.00 98.25 94 PHE A O 1
ATOM 714 N N . LEU A 1 95 ? -2.380 4.409 -13.033 1.00 97.75 95 LEU A N 1
ATOM 715 C CA . LEU A 1 95 ? -1.086 4.972 -13.410 1.00 97.75 95 LEU A CA 1
ATOM 716 C C . LEU A 1 95 ? -0.137 3.877 -13.914 1.00 97.75 95 LEU A C 1
ATOM 718 O O . LEU A 1 95 ? 0.460 4.053 -14.973 1.00 97.75 95 LEU A O 1
ATOM 722 N N . ASN A 1 96 ? -0.039 2.747 -13.206 1.00 96.38 96 ASN A N 1
ATOM 723 C CA . ASN A 1 96 ? 0.792 1.621 -13.637 1.00 96.38 96 ASN A CA 1
ATOM 724 C C . ASN A 1 96 ? 0.383 1.119 -15.027 1.00 96.38 96 ASN A C 1
ATOM 726 O O . ASN A 1 96 ? 1.231 1.028 -15.910 1.00 96.38 96 ASN A O 1
ATOM 730 N N . VAL A 1 97 ? -0.912 0.866 -15.246 1.00 96.81 97 VAL A N 1
ATOM 731 C CA . VAL A 1 97 ? -1.440 0.417 -16.546 1.00 96.81 97 VAL A CA 1
ATOM 732 C C . VAL A 1 97 ? -1.183 1.458 -17.635 1.00 96.81 97 VAL A C 1
ATOM 734 O O . VAL A 1 97 ? -0.769 1.109 -18.737 1.00 96.81 97 VAL A O 1
ATOM 737 N N . PHE A 1 98 ? -1.383 2.744 -17.344 1.00 97.56 98 PHE A N 1
ATOM 738 C CA . PHE A 1 98 ? -1.115 3.816 -18.300 1.00 97.56 98 PHE A CA 1
ATOM 739 C C . PHE A 1 98 ? 0.361 3.859 -18.709 1.00 97.56 98 PHE A C 1
ATOM 741 O O . PHE A 1 98 ? 0.661 3.876 -19.902 1.00 97.56 98 PHE A O 1
ATOM 748 N N . VAL A 1 99 ? 1.282 3.832 -17.742 1.00 96.50 99 VAL A N 1
ATOM 749 C CA . VAL A 1 99 ? 2.727 3.830 -18.017 1.00 96.50 99 VAL A CA 1
ATOM 750 C C . VAL A 1 99 ? 3.136 2.561 -18.765 1.00 96.50 99 VAL A C 1
ATOM 752 O O . VAL A 1 99 ? 3.947 2.640 -19.683 1.00 96.50 99 VAL A O 1
ATOM 755 N N . TRP A 1 100 ? 2.545 1.413 -18.438 1.00 95.06 100 TRP A N 1
ATOM 756 C CA . TRP A 1 100 ? 2.807 0.145 -19.117 1.00 95.06 100 TRP A CA 1
ATOM 757 C C . TRP A 1 100 ? 2.392 0.163 -20.597 1.00 95.06 100 TRP A C 1
ATOM 759 O O . TRP A 1 100 ? 3.177 -0.192 -21.485 1.00 95.06 100 TRP A O 1
ATOM 769 N N . MET A 1 101 ? 1.168 0.627 -20.865 1.00 96.25 101 MET A N 1
ATOM 770 C CA . MET A 1 101 ? 0.560 0.644 -22.200 1.00 96.25 101 MET A CA 1
ATOM 771 C C . MET A 1 101 ? 1.034 1.816 -23.066 1.00 96.25 101 MET A C 1
ATOM 773 O O . MET A 1 101 ? 0.974 1.746 -24.290 1.00 96.25 101 MET A O 1
ATOM 777 N N . SER A 1 102 ? 1.460 2.921 -22.453 1.00 97.12 102 SER A N 1
ATOM 778 C CA . SER A 1 102 ? 1.815 4.176 -23.134 1.00 97.12 102 SER A CA 1
ATOM 779 C C . SER A 1 102 ? 3.185 4.704 -22.697 1.00 97.12 102 SER A C 1
ATOM 781 O O . SER A 1 102 ? 3.386 5.915 -22.575 1.00 97.12 102 SER A O 1
ATOM 783 N N . SER A 1 103 ? 4.151 3.805 -22.485 1.00 95.81 103 SER A N 1
ATOM 784 C CA . SER A 1 103 ? 5.484 4.152 -21.970 1.00 95.81 103 SER A CA 1
ATOM 785 C C . SER A 1 103 ? 6.219 5.180 -22.831 1.00 95.81 103 SER A C 1
ATOM 787 O O . SER A 1 103 ? 6.853 6.087 -22.296 1.00 95.81 103 SER A O 1
ATOM 789 N N . ALA A 1 104 ? 6.073 5.108 -24.159 1.00 96.12 104 ALA A N 1
ATOM 790 C CA . ALA A 1 104 ? 6.656 6.076 -25.086 1.00 96.12 104 ALA A CA 1
ATOM 791 C C . ALA A 1 104 ? 6.081 7.488 -24.891 1.00 96.12 104 ALA A C 1
ATOM 793 O O . ALA A 1 104 ? 6.829 8.465 -24.885 1.00 96.12 104 ALA A O 1
ATOM 794 N N . SER A 1 105 ? 4.765 7.607 -24.690 1.00 97.44 105 SER A N 1
ATOM 795 C CA . SER A 1 105 ? 4.109 8.891 -24.417 1.00 97.44 105 SER A CA 1
ATOM 796 C C . SER A 1 105 ? 4.519 9.450 -23.057 1.00 97.44 105 SER A C 1
ATOM 798 O O . SER A 1 105 ? 4.813 10.641 -22.958 1.00 97.44 105 SER A O 1
ATOM 800 N N . TRP A 1 106 ? 4.590 8.594 -22.031 1.00 97.44 106 TRP A N 1
ATOM 801 C CA . TRP A 1 106 ? 5.085 8.966 -20.703 1.00 97.44 106 TRP A CA 1
ATOM 802 C C . TRP A 1 106 ? 6.519 9.495 -20.777 1.00 97.44 106 TRP A C 1
ATOM 804 O O . TRP A 1 106 ? 6.795 10.610 -20.333 1.00 97.44 106 TRP A O 1
ATOM 814 N N . LYS A 1 107 ? 7.413 8.734 -21.419 1.00 96.75 107 LYS A N 1
ATOM 815 C CA . LYS A 1 107 ? 8.806 9.129 -21.623 1.00 96.75 107 LYS A CA 1
ATOM 816 C C . LYS A 1 107 ? 8.913 10.449 -22.369 1.00 96.75 107 LYS A C 1
ATOM 818 O O . LYS A 1 107 ? 9.541 11.374 -21.871 1.00 96.75 107 LYS A O 1
ATOM 823 N N . HIS A 1 108 ? 8.257 10.563 -23.522 1.00 97.38 108 HIS A N 1
ATOM 824 C CA . HIS A 1 108 ? 8.308 11.773 -24.335 1.00 97.38 108 HIS A CA 1
ATOM 825 C C . HIS A 1 108 ? 7.852 13.014 -23.553 1.00 97.38 108 HIS A C 1
ATOM 827 O O . HIS A 1 108 ? 8.480 14.068 -23.646 1.00 97.38 108 HIS A O 1
ATOM 833 N N . PHE A 1 109 ? 6.795 12.889 -22.743 1.00 97.62 109 PHE A N 1
ATOM 834 C CA . PHE A 1 109 ? 6.289 13.989 -21.927 1.00 97.62 109 PHE A CA 1
ATOM 835 C C . PHE A 1 109 ? 7.323 14.497 -20.908 1.00 97.62 109 PHE A C 1
ATOM 837 O O . PHE A 1 109 ? 7.481 15.713 -20.760 1.00 97.62 109 PHE A O 1
ATOM 844 N N . PHE A 1 110 ? 8.021 13.607 -20.200 1.00 97.50 110 PHE A N 1
ATOM 845 C CA . PHE A 1 110 ? 9.001 14.007 -19.183 1.00 97.50 110 PHE A CA 1
ATOM 846 C C . PHE A 1 110 ? 10.367 14.376 -19.775 1.00 97.50 110 PHE A C 1
ATOM 848 O O . PHE A 1 110 ? 10.944 15.384 -19.358 1.00 97.50 110 PHE A O 1
ATOM 855 N N . ASP A 1 111 ? 10.816 13.680 -20.821 1.00 96.06 111 ASP A N 1
ATOM 856 C CA . ASP A 1 111 ? 12.043 14.011 -21.555 1.00 96.06 111 ASP A CA 1
ATOM 857 C C . ASP A 1 111 ? 11.970 15.421 -22.158 1.00 96.06 111 ASP A C 1
ATOM 859 O O . ASP A 1 111 ? 12.925 16.190 -22.057 1.00 96.06 111 ASP A O 1
ATOM 863 N N . ALA A 1 112 ? 10.814 15.814 -22.712 1.00 97.56 112 ALA A N 1
ATOM 864 C CA . ALA A 1 112 ? 10.595 17.161 -23.250 1.00 97.56 112 ALA A CA 1
ATOM 865 C C . ALA A 1 112 ? 10.739 18.278 -22.195 1.00 97.56 112 ALA A C 1
ATOM 867 O O . ALA A 1 112 ? 10.837 19.454 -22.543 1.00 97.56 112 ALA A O 1
ATOM 868 N N . ARG A 1 113 ? 10.747 17.921 -20.906 1.00 97.94 113 ARG A N 1
ATOM 869 C CA . ARG A 1 113 ? 10.930 18.825 -19.762 1.00 97.94 113 ARG A CA 1
ATOM 870 C C . ARG A 1 113 ? 12.284 18.638 -19.070 1.00 97.94 113 ARG A C 1
ATOM 872 O O . ARG A 1 113 ? 12.521 19.283 -18.054 1.00 97.94 113 ARG A O 1
ATOM 879 N N . GLY A 1 114 ? 13.153 17.770 -19.593 1.00 97.00 114 GLY A N 1
ATOM 880 C CA . GLY A 1 114 ? 14.447 17.448 -18.989 1.00 97.00 114 GLY A CA 1
ATOM 881 C C . GLY A 1 114 ? 14.343 16.684 -17.664 1.00 97.00 114 GLY A C 1
ATOM 882 O O . GLY A 1 114 ? 15.213 16.838 -16.812 1.00 97.00 114 GLY A O 1
ATOM 883 N N . LEU A 1 115 ? 13.276 15.903 -17.461 1.00 97.12 115 LEU A N 1
ATOM 884 C CA . LEU A 1 115 ? 13.040 15.106 -16.249 1.00 97.12 115 LEU A CA 1
ATOM 885 C C . LEU A 1 115 ? 13.182 13.605 -16.561 1.00 97.12 115 LEU A C 1
ATOM 887 O O . LEU A 1 115 ? 12.703 13.169 -17.603 1.00 97.12 115 LEU A O 1
ATOM 891 N N . SER A 1 116 ? 13.773 12.807 -15.655 1.00 95.69 116 SER A N 1
ATOM 892 C CA . SER A 1 116 ? 13.795 11.333 -15.794 1.00 95.69 116 SER A CA 1
ATOM 893 C C . SER A 1 116 ? 12.380 10.775 -15.670 1.00 95.69 116 SER A C 1
ATOM 895 O O . SER A 1 116 ? 11.687 11.009 -14.677 1.00 95.69 116 SER A O 1
ATOM 897 N N . ALA A 1 117 ? 11.946 10.014 -16.668 1.00 96.06 117 ALA A N 1
ATOM 898 C CA . ALA A 1 117 ? 10.600 9.463 -16.711 1.00 96.06 117 ALA A CA 1
ATOM 899 C C . ALA A 1 117 ? 10.388 8.384 -15.633 1.00 96.06 117 ALA A C 1
ATOM 901 O O . ALA A 1 117 ? 9.288 8.284 -15.078 1.00 96.06 117 ALA A O 1
ATOM 902 N N . VAL A 1 118 ? 11.439 7.621 -15.302 1.00 94.94 118 VAL A N 1
ATOM 903 C CA . VAL A 1 118 ? 11.427 6.615 -14.226 1.00 94.94 118 VAL A CA 1
ATOM 904 C C . VAL A 1 118 ? 11.298 7.283 -12.859 1.00 94.94 118 VAL A C 1
ATOM 906 O O . VAL A 1 118 ? 10.444 6.886 -12.066 1.00 94.94 118 VAL A O 1
ATOM 909 N N . ASP A 1 119 ? 12.076 8.338 -12.589 1.00 95.81 119 ASP A N 1
ATOM 910 C CA . ASP A 1 119 ? 11.988 9.076 -11.319 1.00 95.81 119 ASP A CA 1
ATOM 911 C C . ASP A 1 119 ? 10.609 9.692 -11.108 1.00 95.81 119 ASP A C 1
ATOM 913 O O . ASP A 1 119 ? 10.055 9.654 -10.006 1.00 95.81 119 ASP A O 1
ATOM 917 N N . GLN A 1 120 ? 10.024 10.229 -12.176 1.00 97.44 120 GLN A N 1
ATOM 918 C CA . GLN A 1 120 ? 8.687 10.803 -12.118 1.00 97.44 120 GLN A CA 1
ATOM 919 C C . GLN A 1 120 ? 7.640 9.719 -11.867 1.00 97.44 120 GLN A C 1
ATOM 921 O O . GLN A 1 120 ? 6.752 9.916 -11.038 1.00 97.44 120 GLN A O 1
ATOM 926 N N . PHE A 1 121 ? 7.758 8.548 -12.497 1.00 96.69 121 PHE A N 1
ATOM 927 C CA . PHE A 1 121 ? 6.845 7.440 -12.219 1.00 96.69 121 PHE A CA 1
ATOM 928 C C . PHE A 1 121 ? 6.971 6.943 -10.771 1.00 96.69 121 PHE A C 1
ATOM 930 O O . PHE A 1 121 ? 5.950 6.739 -10.107 1.00 96.69 121 PHE A O 1
ATOM 937 N N . ALA A 1 122 ? 8.192 6.842 -10.241 1.00 96.12 122 ALA A N 1
ATOM 938 C CA . ALA A 1 122 ? 8.435 6.496 -8.843 1.00 96.12 122 ALA A CA 1
ATOM 939 C C . ALA A 1 122 ? 7.808 7.512 -7.873 1.00 96.12 122 ALA A C 1
ATOM 941 O O . ALA A 1 122 ? 7.128 7.127 -6.914 1.00 96.12 122 ALA A O 1
ATOM 942 N N . ALA A 1 123 ? 7.984 8.809 -8.143 1.00 97.56 123 ALA A N 1
ATOM 943 C CA . ALA A 1 123 ? 7.427 9.889 -7.334 1.00 97.56 123 ALA A CA 1
ATOM 944 C C . ALA A 1 123 ? 5.890 9.881 -7.345 1.00 97.56 123 ALA A C 1
ATOM 946 O O . ALA A 1 123 ? 5.268 9.859 -6.280 1.00 97.56 123 ALA A O 1
ATOM 947 N N . TRP A 1 124 ? 5.272 9.824 -8.531 1.00 98.12 124 TRP A N 1
ATOM 948 C CA . TRP A 1 124 ? 3.813 9.775 -8.670 1.00 98.12 124 TRP A CA 1
ATOM 949 C C . TRP A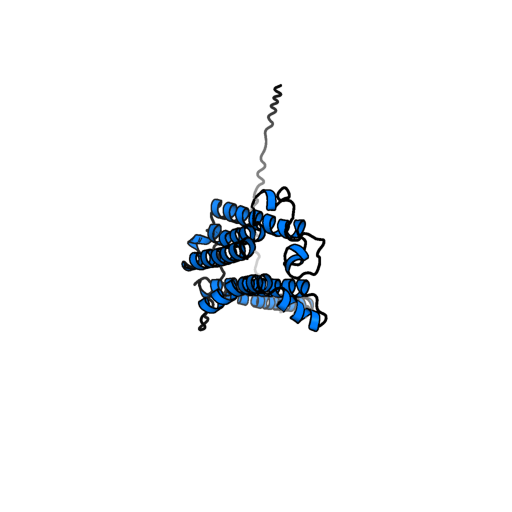 1 124 ? 3.217 8.516 -8.038 1.00 98.12 124 TRP A C 1
ATOM 951 O O . TRP A 1 124 ? 2.230 8.607 -7.311 1.00 98.12 124 TRP A O 1
ATOM 961 N N . SER A 1 125 ? 3.845 7.355 -8.229 1.00 96.38 125 SER A N 1
ATOM 962 C CA . SER A 1 125 ? 3.413 6.103 -7.597 1.00 96.38 125 SER A CA 1
ATOM 963 C C . SER A 1 125 ? 3.472 6.174 -6.074 1.00 96.38 125 SER A C 1
ATOM 965 O O . SER A 1 125 ? 2.549 5.727 -5.395 1.00 96.38 125 SER A O 1
ATOM 967 N N . THR A 1 126 ? 4.542 6.753 -5.524 1.00 96.38 126 THR A N 1
ATOM 968 C CA . THR A 1 126 ? 4.704 6.931 -4.074 1.00 96.38 126 THR A CA 1
ATOM 969 C C . THR A 1 126 ? 3.639 7.870 -3.518 1.00 96.38 126 THR A C 1
ATOM 971 O O . THR A 1 126 ? 2.991 7.544 -2.522 1.00 96.38 126 THR A O 1
ATOM 974 N N . LEU A 1 127 ? 3.402 9.000 -4.190 1.00 97.81 127 LEU A N 1
ATOM 975 C CA . LEU A 1 127 ? 2.376 9.965 -3.804 1.00 97.81 127 LEU A CA 1
ATOM 976 C C . LEU A 1 127 ? 0.974 9.341 -3.826 1.00 97.81 127 LEU A C 1
ATOM 978 O O . LEU A 1 127 ? 0.223 9.484 -2.861 1.00 97.81 127 LEU A O 1
ATOM 982 N N . LEU A 1 128 ? 0.630 8.616 -4.894 1.00 97.56 128 LEU A N 1
ATOM 983 C CA . LEU A 1 128 ? -0.669 7.954 -5.015 1.00 97.56 128 LEU A CA 1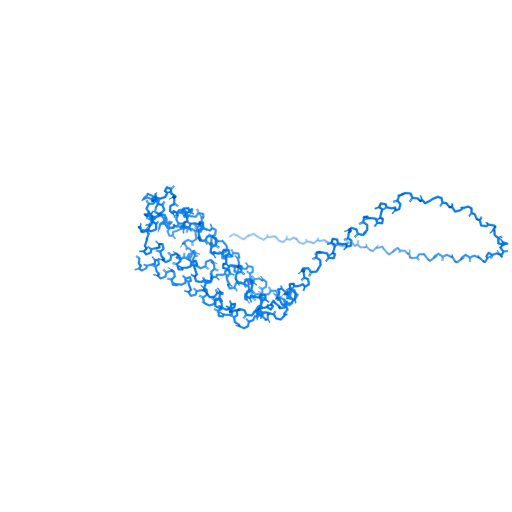
ATOM 984 C C . LEU A 1 128 ? -0.854 6.860 -3.959 1.00 97.56 128 LEU A C 1
ATOM 986 O O . LEU A 1 128 ? -1.924 6.787 -3.366 1.00 97.56 128 LEU A O 1
ATOM 990 N N . LYS A 1 129 ? 0.180 6.066 -3.651 1.00 96.56 129 LYS A N 1
ATOM 991 C CA . LYS A 1 129 ? 0.132 5.066 -2.566 1.00 96.56 129 LYS A CA 1
ATOM 992 C C . LYS A 1 129 ? -0.022 5.707 -1.183 1.00 96.56 129 LYS A C 1
ATOM 994 O O . LYS A 1 129 ? -0.757 5.185 -0.347 1.00 96.56 129 LYS A O 1
ATOM 999 N N . ALA A 1 130 ? 0.617 6.851 -0.936 1.00 96.94 130 ALA A N 1
ATOM 1000 C CA . ALA A 1 130 ? 0.410 7.607 0.299 1.00 96.94 130 ALA A CA 1
ATOM 1001 C C . ALA A 1 130 ? -1.034 8.129 0.393 1.00 96.94 130 ALA A C 1
ATOM 1003 O O . ALA A 1 130 ? -1.693 7.946 1.417 1.00 96.94 130 ALA A O 1
ATOM 1004 N N . GLY A 1 131 ? -1.558 8.700 -0.697 1.00 97.25 131 GLY A N 1
ATOM 1005 C CA . GLY A 1 131 ? -2.960 9.113 -0.796 1.00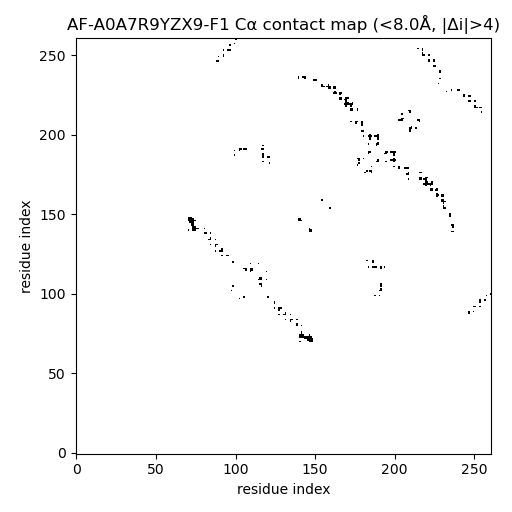 97.25 131 GLY A CA 1
ATOM 1006 C C . GLY A 1 131 ? -3.934 7.949 -0.591 1.00 97.25 131 GLY A C 1
ATOM 1007 O O . GLY A 1 131 ? -4.926 8.092 0.118 1.00 97.25 131 GLY A O 1
ATOM 1008 N N . GLN A 1 132 ? -3.614 6.776 -1.134 1.00 97.06 132 GLN A N 1
ATOM 1009 C CA . GLN A 1 132 ? -4.370 5.540 -0.963 1.00 97.06 132 GLN A CA 1
ATOM 1010 C C . GLN A 1 132 ? -4.437 5.108 0.509 1.00 97.06 132 GLN A C 1
ATOM 1012 O O . GLN A 1 132 ? -5.523 4.839 1.022 1.00 97.06 132 GLN A O 1
ATOM 1017 N N . ALA A 1 133 ? -3.300 5.099 1.213 1.00 96.38 133 ALA A N 1
ATOM 1018 C CA . ALA A 1 133 ? -3.244 4.776 2.639 1.00 96.38 133 ALA A CA 1
ATOM 1019 C C . ALA A 1 133 ? -4.037 5.783 3.492 1.00 96.38 133 ALA A C 1
ATOM 1021 O O . ALA A 1 133 ? -4.796 5.385 4.379 1.00 96.38 133 ALA A O 1
ATOM 1022 N N . LEU A 1 134 ? -3.917 7.081 3.191 1.00 96.81 134 LEU A N 1
ATOM 1023 C CA . LEU A 1 134 ? -4.681 8.135 3.863 1.00 96.81 134 LEU A CA 1
ATOM 1024 C C . LEU A 1 134 ? -6.188 7.985 3.627 1.00 96.81 134 LEU A C 1
ATOM 1026 O O . LEU A 1 134 ? -6.961 8.068 4.580 1.00 96.81 134 LEU A O 1
ATOM 1030 N N . ALA A 1 135 ? -6.610 7.708 2.392 1.00 97.00 135 ALA A N 1
ATOM 1031 C CA . ALA A 1 135 ? -8.016 7.499 2.056 1.00 97.00 135 ALA A CA 1
ATOM 1032 C C . ALA A 1 135 ? -8.611 6.301 2.809 1.00 97.00 135 ALA A C 1
ATOM 1034 O O . ALA A 1 135 ? -9.722 6.399 3.326 1.00 97.00 135 ALA A O 1
ATOM 1035 N N . VAL A 1 136 ? -7.863 5.199 2.936 1.00 97.38 136 VAL A N 1
ATOM 1036 C CA . VAL A 1 136 ? -8.270 4.031 3.736 1.00 97.38 136 VAL A CA 1
ATOM 1037 C C . VAL A 1 136 ? -8.382 4.395 5.216 1.00 97.38 136 VAL A C 1
ATOM 1039 O O . VAL A 1 136 ? -9.371 4.036 5.850 1.00 97.38 136 VAL A O 1
ATOM 1042 N N . GLY A 1 137 ? -7.421 5.146 5.763 1.00 96.50 137 GLY A N 1
ATOM 1043 C CA . GLY A 1 137 ? -7.472 5.624 7.147 1.00 96.50 137 GLY A CA 1
ATOM 1044 C C . GLY A 1 137 ? -8.682 6.523 7.422 1.00 96.50 137 GLY A C 1
ATOM 1045 O O . GLY A 1 137 ? -9.405 6.304 8.394 1.00 96.50 137 GLY A O 1
ATOM 1046 N N . MET A 1 138 ? -8.952 7.488 6.538 1.00 96.12 138 MET A N 1
ATOM 1047 C CA . MET A 1 138 ? -1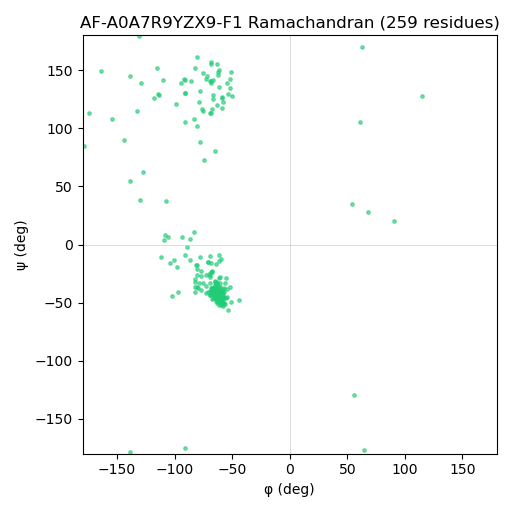0.118 8.375 6.634 1.00 96.12 138 MET A CA 1
ATOM 1048 C C . MET A 1 138 ? -11.434 7.613 6.495 1.00 96.12 138 MET A C 1
ATOM 1050 O O . MET A 1 138 ? -12.355 7.829 7.280 1.00 96.12 138 MET A O 1
ATOM 1054 N N . TRP A 1 139 ? -11.523 6.701 5.525 1.00 97.38 139 TRP A N 1
ATOM 1055 C CA . TRP A 1 139 ? -12.691 5.844 5.357 1.00 97.38 139 TRP A CA 1
ATOM 1056 C C . TRP A 1 139 ? -12.946 4.990 6.597 1.00 97.38 139 TRP A C 1
ATOM 1058 O O . TRP A 1 139 ? -14.085 4.902 7.052 1.00 97.38 139 TRP A O 1
ATOM 1068 N N . LEU A 1 140 ? -11.899 4.403 7.177 1.00 97.19 140 LEU A N 1
ATOM 1069 C CA . LEU A 1 140 ? -12.012 3.569 8.367 1.00 97.19 140 LEU A CA 1
ATOM 1070 C C . LEU A 1 140 ? -12.476 4.378 9.582 1.00 97.19 140 LEU A C 1
ATOM 1072 O O . LEU A 1 140 ? -13.353 3.925 10.316 1.00 97.19 140 LEU A O 1
ATOM 1076 N N . TRP A 1 141 ? -11.942 5.591 9.753 1.00 97.12 141 TRP A N 1
ATOM 1077 C CA . TRP A 1 141 ? -12.368 6.524 10.797 1.00 97.12 141 TRP A CA 1
ATOM 1078 C C . TRP A 1 141 ? -13.838 6.936 10.628 1.00 97.12 141 TRP A C 1
ATOM 1080 O O . TRP A 1 141 ? -14.604 6.929 11.591 1.00 97.12 141 TRP A O 1
ATOM 1090 N N . ALA A 1 142 ? -14.262 7.237 9.400 1.00 96.56 142 ALA A N 1
ATOM 1091 C CA . ALA A 1 142 ? -15.640 7.624 9.103 1.00 96.56 142 ALA A CA 1
ATOM 1092 C C . ALA A 1 142 ? -16.634 6.451 9.182 1.00 96.56 142 ALA A C 1
ATOM 1094 O O . ALA A 1 142 ? -17.817 6.660 9.440 1.00 96.56 142 ALA A O 1
ATOM 1095 N N . SER A 1 143 ? -16.179 5.213 8.975 1.00 96.31 143 SER A N 1
ATOM 1096 C CA . SER A 1 143 ? -17.051 4.029 8.898 1.00 96.31 143 SER A CA 1
ATOM 1097 C C . SER A 1 143 ? -17.279 3.326 10.238 1.00 96.31 143 SER A C 1
ATOM 1099 O O . SER A 1 143 ? -18.098 2.409 10.309 1.00 96.31 143 SER A O 1
ATOM 1101 N N . ARG A 1 144 ? -16.555 3.705 11.298 1.00 96.81 144 ARG A N 1
ATOM 1102 C CA . ARG A 1 144 ? -16.635 3.057 12.615 1.00 96.81 144 ARG A CA 1
ATOM 1103 C C . ARG A 1 144 ? -17.221 4.005 13.663 1.00 96.81 144 ARG A C 1
ATOM 1105 O O . ARG A 1 144 ? -16.660 5.080 13.859 1.00 96.81 144 ARG A O 1
ATOM 1112 N N . PRO A 1 145 ? -18.253 3.590 14.424 1.00 96.12 145 PRO A N 1
ATOM 1113 C CA . PRO A 1 145 ? -18.781 4.378 15.543 1.00 96.12 145 PRO A CA 1
ATOM 1114 C C . PRO A 1 145 ? -17.712 4.763 16.581 1.00 96.12 145 PRO A C 1
ATOM 1116 O O . PRO A 1 145 ? -17.694 5.888 17.070 1.00 96.12 145 PRO A O 1
ATOM 1119 N N . ALA A 1 146 ? -16.781 3.842 16.861 1.00 96.56 146 ALA A N 1
ATOM 1120 C CA . ALA A 1 146 ? -15.653 4.033 17.779 1.00 96.56 146 ALA A CA 1
ATOM 1121 C C . ALA A 1 146 ? -14.432 4.737 17.139 1.00 96.56 146 ALA A C 1
ATOM 1123 O O . ALA A 1 146 ? -13.332 4.718 17.696 1.00 96.56 146 ALA A O 1
ATOM 1124 N N . GLY A 1 147 ? -14.589 5.288 15.931 1.00 96.12 147 GLY A N 1
ATOM 1125 C CA . GLY A 1 147 ? -13.510 5.898 15.163 1.00 96.12 147 GLY A CA 1
ATOM 1126 C C . GLY A 1 147 ? -12.322 4.955 14.937 1.00 96.12 147 GLY A C 1
ATOM 1127 O O . GLY A 1 147 ? -12.476 3.813 14.494 1.00 96.12 147 GLY A O 1
ATOM 1128 N N . LEU A 1 148 ? -11.118 5.431 15.247 1.00 96.44 148 LEU A N 1
ATOM 1129 C CA . LEU A 1 148 ? -9.856 4.693 15.120 1.00 96.44 148 LEU A CA 1
ATOM 1130 C C . LEU A 1 148 ? -9.432 3.978 16.410 1.00 96.44 148 LEU A C 1
ATOM 1132 O O . LEU A 1 148 ? -8.353 3.390 16.459 1.00 96.44 148 LEU A O 1
ATOM 1136 N N . CYS A 1 149 ? -10.273 3.978 17.444 1.00 96.38 149 CYS A N 1
ATOM 1137 C CA . CYS A 1 149 ? -9.974 3.274 18.683 1.00 96.38 149 CYS A CA 1
ATOM 1138 C C . CYS A 1 149 ? -10.358 1.796 18.533 1.00 96.38 149 CYS A C 1
ATOM 1140 O O . CYS A 1 149 ? -11.526 1.422 18.393 1.00 96.38 149 CYS A O 1
ATOM 1142 N N . PHE A 1 150 ? -9.335 0.950 18.439 1.00 96.50 150 PHE A N 1
ATOM 1143 C CA . PHE A 1 150 ? -9.467 -0.503 18.381 1.00 96.50 150 PHE A CA 1
ATOM 1144 C C . PHE A 1 150 ? -9.334 -1.084 19.784 1.00 96.50 150 PHE A C 1
ATOM 1146 O O . PHE A 1 150 ? -8.467 -0.673 20.555 1.00 96.50 150 PHE A O 1
ATOM 1153 N N . ASP A 1 151 ? -10.163 -2.073 20.098 1.00 97.12 151 ASP A N 1
ATOM 1154 C CA . ASP A 1 151 ? -9.982 -2.900 21.280 1.00 97.12 151 ASP A CA 1
ATOM 1155 C C . ASP A 1 151 ? -8.881 -3.928 20.989 1.00 97.12 151 ASP A C 1
ATOM 1157 O O . ASP A 1 151 ? -9.120 -5.028 20.489 1.00 97.12 151 ASP A O 1
ATOM 1161 N N . ILE A 1 152 ? -7.638 -3.531 21.251 1.00 96.88 152 ILE A N 1
ATOM 1162 C CA . ILE A 1 152 ? -6.449 -4.377 21.083 1.00 96.88 152 ILE A CA 1
ATOM 1163 C C . ILE A 1 152 ? -6.521 -5.610 22.000 1.00 96.88 152 ILE A C 1
ATOM 1165 O O . ILE A 1 152 ? -6.015 -6.670 21.634 1.00 96.88 152 ILE A O 1
ATOM 1169 N N . GLY A 1 153 ? -7.196 -5.500 23.151 1.00 97.50 153 GLY A N 1
ATOM 1170 C CA . GLY A 1 153 ? -7.414 -6.614 24.076 1.00 97.50 153 GLY A CA 1
ATOM 1171 C C . GLY A 1 153 ? -8.362 -7.680 23.523 1.00 97.50 153 GLY A C 1
ATOM 1172 O O . GLY A 1 153 ? -8.228 -8.852 23.871 1.00 97.50 153 GLY A O 1
ATOM 1173 N N . ALA A 1 154 ? -9.267 -7.304 22.616 1.00 97.25 154 ALA A N 1
ATOM 1174 C CA . ALA A 1 154 ? -10.158 -8.234 21.922 1.00 97.25 154 ALA A CA 1
ATOM 1175 C C . ALA A 1 154 ? -9.482 -9.004 20.771 1.00 97.25 154 ALA A C 1
ATOM 1177 O O . ALA A 1 154 ? -10.069 -9.951 20.238 1.00 97.25 154 ALA A O 1
ATOM 1178 N N . VAL A 1 155 ? -8.264 -8.629 20.359 1.00 97.81 155 VAL A N 1
ATOM 1179 C CA . VAL A 1 155 ? -7.540 -9.344 19.299 1.00 97.81 155 VAL A CA 1
ATOM 1180 C C . VAL A 1 155 ? -6.973 -10.648 19.855 1.00 97.81 155 VAL A C 1
ATOM 1182 O O . VAL A 1 155 ? -6.119 -10.663 20.741 1.00 97.81 155 VAL A O 1
ATOM 1185 N N . THR A 1 156 ? -7.443 -11.767 19.311 1.00 97.62 156 THR A N 1
ATOM 1186 C CA . THR A 1 156 ? -7.002 -13.102 19.734 1.00 97.62 156 THR A CA 1
ATOM 1187 C C . THR A 1 156 ? -5.541 -13.368 19.352 1.00 97.62 156 THR A C 1
ATOM 1189 O O . THR A 1 156 ? -5.029 -12.813 18.378 1.00 97.62 156 THR A O 1
ATOM 1192 N N . LEU A 1 157 ? -4.865 -14.273 20.073 1.00 97.25 157 LEU A N 1
ATOM 1193 C CA . LEU A 1 157 ? -3.499 -14.695 19.730 1.00 97.25 157 LEU A CA 1
ATOM 1194 C C . LEU A 1 157 ? -3.383 -15.212 18.276 1.00 97.25 157 LEU A C 1
ATOM 1196 O O . LEU A 1 157 ? -2.469 -14.767 17.582 1.00 97.25 157 LEU A O 1
ATOM 1200 N N . PRO A 1 158 ? -4.292 -16.071 17.761 1.00 97.75 158 PRO A N 1
ATOM 1201 C CA . PRO A 1 158 ? -4.282 -16.440 16.344 1.00 97.75 158 PRO A CA 1
ATOM 1202 C C . PRO A 1 158 ? -4.414 -15.243 15.394 1.00 97.75 158 PRO A C 1
ATOM 1204 O O . PRO A 1 158 ? -3.736 -15.218 14.371 1.00 97.75 158 PRO A O 1
ATOM 1207 N N . GLY A 1 159 ? -5.231 -14.241 15.743 1.00 97.38 159 GLY A N 1
ATOM 1208 C CA . GLY A 1 159 ? -5.358 -13.000 14.974 1.00 97.38 159 GLY A CA 1
ATOM 1209 C C . GLY A 1 159 ? -4.027 -12.252 14.866 1.00 97.38 159 GLY A C 1
ATOM 1210 O O . GLY A 1 159 ? -3.591 -11.932 13.763 1.00 97.38 159 GLY A O 1
ATOM 1211 N N . TRP A 1 160 ? -3.331 -12.063 15.993 1.00 97.69 160 TRP A N 1
ATOM 1212 C CA . TRP A 1 160 ? -1.997 -11.447 16.017 1.00 97.69 160 TRP A CA 1
ATOM 1213 C C . TRP A 1 160 ? -0.969 -12.216 15.193 1.00 97.69 160 TRP A C 1
ATOM 1215 O O . TRP A 1 160 ? -0.241 -11.612 14.406 1.00 97.69 160 TRP A O 1
ATOM 1225 N N . LEU A 1 161 ? -0.912 -13.540 15.356 1.00 98.12 161 LEU A N 1
ATOM 1226 C CA . LEU A 1 161 ? 0.030 -14.384 14.620 1.00 98.12 161 LEU A CA 1
ATOM 1227 C C . LEU A 1 161 ? -0.250 -14.360 13.114 1.00 98.12 161 LEU A C 1
ATOM 1229 O O . LEU A 1 161 ? 0.687 -14.256 12.325 1.00 98.12 161 LEU A O 1
ATOM 1233 N N . GLY A 1 162 ? -1.523 -14.408 12.714 1.00 98.06 162 GLY A N 1
ATOM 1234 C CA . GLY A 1 162 ? -1.925 -14.326 11.313 1.00 98.06 162 GLY A CA 1
ATOM 1235 C C . GLY A 1 162 ? -1.584 -12.975 10.684 1.00 98.06 162 GLY A C 1
ATOM 1236 O O . GLY A 1 162 ? -0.992 -12.935 9.607 1.00 98.06 162 GLY A O 1
ATOM 1237 N N . THR A 1 163 ? -1.877 -11.867 11.369 1.00 98.00 163 THR A N 1
ATOM 1238 C CA . THR A 1 163 ? -1.493 -10.525 10.905 1.00 98.00 163 THR A CA 1
ATOM 1239 C C . THR A 1 163 ? 0.020 -10.375 10.802 1.00 98.00 163 THR A C 1
ATOM 1241 O O . THR A 1 163 ? 0.501 -9.896 9.777 1.00 98.00 163 THR A O 1
ATOM 1244 N N . LEU A 1 164 ? 0.778 -10.812 11.814 1.00 98.25 164 LEU A N 1
ATOM 1245 C CA . LEU A 1 164 ? 2.240 -10.756 11.790 1.00 98.25 164 LEU A CA 1
ATOM 1246 C C . LEU A 1 164 ? 2.799 -11.541 10.599 1.00 98.25 164 LEU A C 1
ATOM 1248 O O . LEU A 1 164 ? 3.605 -11.005 9.845 1.00 98.25 164 LEU A O 1
ATOM 1252 N N . LEU A 1 165 ? 2.328 -12.773 10.394 1.00 98.44 165 LEU A N 1
ATOM 1253 C CA . LEU A 1 165 ? 2.748 -13.611 9.274 1.00 98.44 165 LEU A CA 1
ATOM 1254 C C . LEU A 1 165 ? 2.495 -12.922 7.926 1.00 98.44 165 LEU A C 1
ATOM 1256 O O . LEU A 1 165 ? 3.407 -12.832 7.106 1.00 98.44 165 LEU A O 1
ATOM 1260 N N . LEU A 1 166 ? 1.280 -12.411 7.707 1.00 98.50 166 LEU A N 1
ATOM 1261 C CA . LEU A 1 166 ? 0.908 -11.759 6.449 1.00 98.50 166 LEU A CA 1
ATOM 1262 C C . LEU A 1 166 ? 1.695 -10.469 6.202 1.00 98.50 166 LEU A C 1
ATOM 1264 O O . LEU A 1 166 ? 2.183 -10.267 5.091 1.00 98.50 166 LEU A O 1
ATOM 1268 N N . VAL A 1 167 ? 1.867 -9.621 7.223 1.00 98.25 167 VAL A N 1
ATOM 1269 C CA . VAL A 1 167 ? 2.667 -8.392 7.104 1.00 98.25 167 VAL A CA 1
ATOM 1270 C C . VAL A 1 167 ? 4.126 -8.729 6.817 1.00 98.25 167 VAL A C 1
ATOM 1272 O O . VAL A 1 167 ? 4.699 -8.173 5.884 1.00 98.25 167 VAL A O 1
ATOM 1275 N N . THR A 1 168 ? 4.735 -9.646 7.573 1.00 98.19 168 THR A N 1
ATOM 1276 C CA . THR A 1 168 ? 6.147 -10.000 7.387 1.00 98.19 168 THR A CA 1
ATOM 1277 C C . THR A 1 168 ? 6.392 -10.609 6.013 1.00 98.19 168 THR A C 1
ATOM 1279 O O . THR A 1 168 ? 7.320 -10.179 5.333 1.00 98.19 168 THR A O 1
ATOM 1282 N N . LEU A 1 169 ? 5.556 -11.551 5.564 1.00 98.38 169 LEU A N 1
ATOM 1283 C CA . LEU A 1 169 ? 5.685 -12.128 4.224 1.00 98.38 169 LEU A CA 1
ATOM 1284 C C . LEU A 1 169 ? 5.447 -11.082 3.130 1.00 98.38 169 LEU A C 1
ATOM 1286 O O . LEU A 1 169 ? 6.229 -11.000 2.187 1.00 98.38 169 LEU A O 1
ATOM 1290 N N . GLY A 1 170 ? 4.411 -10.251 3.264 1.00 98.12 170 GLY A N 1
ATOM 1291 C CA . GLY A 1 170 ? 4.086 -9.227 2.275 1.00 98.12 170 GLY A CA 1
ATOM 1292 C C . GLY A 1 170 ? 5.174 -8.162 2.121 1.00 98.12 170 GLY A C 1
ATOM 1293 O O . GLY A 1 170 ? 5.560 -7.812 1.001 1.00 98.12 170 GLY A O 1
ATOM 1294 N N . LEU A 1 171 ? 5.721 -7.688 3.244 1.00 97.69 171 LEU A N 1
ATOM 1295 C CA . LEU A 1 171 ? 6.844 -6.750 3.257 1.00 97.69 171 LEU A CA 1
ATOM 1296 C C . LEU A 1 171 ? 8.135 -7.401 2.763 1.00 97.69 171 LEU A C 1
ATOM 1298 O O . LEU A 1 171 ? 8.861 -6.757 2.011 1.00 97.69 171 LEU A O 1
ATOM 1302 N N . ALA A 1 172 ? 8.405 -8.659 3.128 1.00 98.06 172 ALA A N 1
ATOM 1303 C CA . ALA A 1 172 ? 9.564 -9.388 2.624 1.00 98.06 172 ALA A CA 1
ATOM 1304 C C . ALA A 1 172 ? 9.507 -9.497 1.096 1.00 98.06 172 ALA A C 1
ATOM 1306 O O . ALA A 1 172 ? 10.445 -9.067 0.437 1.00 98.06 172 ALA A O 1
ATOM 1307 N N . LEU A 1 173 ? 8.393 -9.966 0.520 1.00 97.69 173 LEU A N 1
ATOM 1308 C CA . LEU A 1 173 ? 8.221 -10.025 -0.938 1.00 97.69 173 LEU A CA 1
ATOM 1309 C C . LEU A 1 173 ? 8.435 -8.650 -1.590 1.00 97.69 173 LEU A C 1
ATOM 1311 O O . LEU A 1 173 ? 9.187 -8.540 -2.553 1.00 97.69 173 LEU A O 1
ATOM 1315 N N . SER A 1 174 ? 7.844 -7.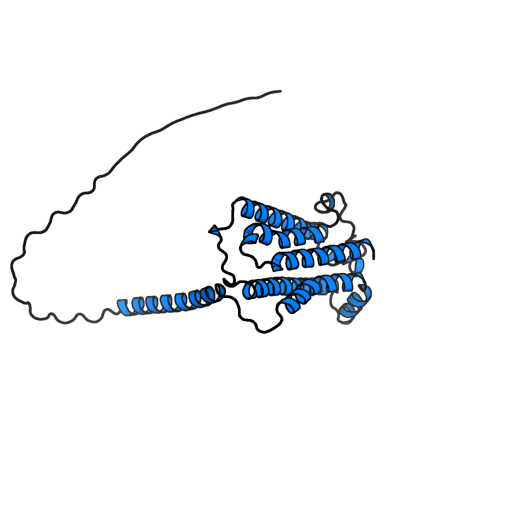592 -1.028 1.00 96.62 174 SER A N 1
ATOM 1316 C CA . SER A 1 174 ? 7.965 -6.230 -1.569 1.00 96.62 174 SER A CA 1
ATOM 1317 C C . SER A 1 174 ? 9.403 -5.700 -1.517 1.00 96.62 174 SER A C 1
ATOM 1319 O O . SER A 1 174 ? 9.903 -5.160 -2.502 1.00 96.62 174 SER A O 1
ATOM 1321 N N . ALA A 1 175 ? 10.091 -5.882 -0.386 1.00 96.44 175 ALA A N 1
ATOM 1322 C CA . ALA A 1 175 ? 11.497 -5.515 -0.235 1.00 96.44 175 ALA A CA 1
ATOM 1323 C C . ALA A 1 175 ? 12.390 -6.321 -1.185 1.00 96.44 175 ALA A C 1
ATOM 1325 O O . ALA A 1 175 ? 13.373 -5.799 -1.706 1.00 96.44 175 ALA A O 1
ATOM 1326 N N . GLY A 1 176 ? 12.019 -7.570 -1.455 1.00 95.62 176 GLY A N 1
ATOM 1327 C CA . GLY A 1 176 ? 12.744 -8.425 -2.372 1.00 95.62 176 GLY A CA 1
ATOM 1328 C C . GLY A 1 176 ? 12.701 -8.009 -3.807 1.00 95.62 176 GLY A C 1
ATOM 1329 O O . GLY A 1 176 ? 13.738 -7.998 -4.458 1.00 95.62 176 GLY A O 1
ATOM 1330 N N . VAL A 1 177 ? 11.533 -7.591 -4.276 1.00 94.44 177 VAL A N 1
ATOM 1331 C CA . VAL A 1 177 ? 11.408 -7.012 -5.612 1.00 94.44 177 VAL A CA 1
ATOM 1332 C C . VAL A 1 177 ? 12.330 -5.804 -5.741 1.00 94.44 177 VAL A C 1
ATOM 1334 O O . VAL A 1 177 ? 13.079 -5.718 -6.706 1.00 94.44 177 VAL A O 1
ATOM 1337 N N . VAL A 1 178 ? 12.343 -4.906 -4.750 1.00 93.50 178 VAL A N 1
ATOM 1338 C CA . VAL A 1 178 ? 13.230 -3.731 -4.768 1.00 93.50 178 VAL A CA 1
ATOM 1339 C C . VAL A 1 178 ? 14.706 -4.139 -4.739 1.00 93.50 178 VAL A C 1
ATOM 1341 O O . VAL A 1 178 ? 15.509 -3.546 -5.454 1.00 93.50 178 VAL A O 1
ATOM 1344 N N . SER A 1 179 ? 15.072 -5.151 -3.949 1.00 93.56 179 SER A N 1
ATOM 1345 C CA . SER A 1 179 ? 16.452 -5.643 -3.870 1.00 93.56 179 SER A CA 1
ATOM 1346 C C . SER A 1 179 ? 16.919 -6.320 -5.159 1.00 93.56 179 SER A C 1
ATOM 1348 O O . SER A 1 179 ? 18.081 -6.165 -5.520 1.00 93.56 179 SER A O 1
ATOM 1350 N N . ALA A 1 180 ? 16.048 -7.082 -5.823 1.00 92.06 180 ALA A N 1
ATOM 1351 C CA . ALA A 1 180 ? 16.383 -7.849 -7.020 1.00 92.06 180 ALA A CA 1
ATOM 1352 C C . ALA A 1 180 ? 16.345 -6.990 -8.293 1.00 92.06 180 ALA A C 1
ATOM 1354 O O . ALA A 1 180 ? 17.209 -7.111 -9.155 1.00 92.06 180 ALA A O 1
ATOM 1355 N N . LEU A 1 181 ? 15.354 -6.103 -8.412 1.00 90.31 181 LEU A N 1
ATOM 1356 C CA . LEU A 1 181 ? 15.124 -5.306 -9.621 1.00 90.31 181 LEU A CA 1
ATOM 1357 C C . LEU A 1 181 ? 15.705 -3.889 -9.551 1.00 90.31 181 LEU A C 1
ATOM 1359 O O . LEU A 1 181 ? 15.864 -3.229 -10.581 1.00 90.31 181 LEU A O 1
ATOM 1363 N N . GLY A 1 182 ? 15.978 -3.388 -8.346 1.00 91.38 182 GLY A N 1
ATOM 1364 C CA . GLY A 1 182 ? 16.281 -1.979 -8.129 1.00 91.38 182 GLY A CA 1
ATOM 1365 C C . GLY A 1 182 ? 15.099 -1.062 -8.465 1.00 91.38 182 GLY A C 1
ATOM 1366 O O . GLY A 1 182 ? 14.005 -1.495 -8.831 1.00 91.38 182 GLY A O 1
ATOM 1367 N N . LYS A 1 183 ? 15.325 0.250 -8.349 1.00 91.62 183 LYS A N 1
ATOM 1368 C CA . LYS A 1 183 ? 14.323 1.271 -8.689 1.00 91.62 183 LYS A CA 1
ATOM 1369 C C . LYS A 1 183 ? 13.872 1.137 -10.148 1.00 91.62 183 LYS A C 1
ATOM 1371 O O . LYS A 1 183 ? 12.675 1.139 -10.418 1.00 91.62 183 LYS A O 1
ATOM 1376 N N . ASP A 1 184 ? 14.817 0.983 -11.069 1.00 90.44 184 ASP A N 1
ATOM 1377 C CA . ASP A 1 184 ? 14.508 0.993 -12.497 1.00 90.44 184 ASP A CA 1
ATOM 1378 C C . ASP A 1 184 ? 13.691 -0.232 -12.898 1.00 90.44 184 ASP A C 1
ATOM 1380 O O . ASP A 1 184 ? 12.759 -0.098 -13.681 1.00 90.44 184 ASP A O 1
ATOM 1384 N N . GLY A 1 185 ? 13.950 -1.413 -12.329 1.00 89.06 185 GLY A N 1
ATOM 1385 C CA . GLY A 1 185 ? 13.110 -2.570 -12.621 1.00 89.06 185 GLY A CA 1
ATOM 1386 C C . GLY A 1 185 ? 11.730 -2.510 -11.964 1.00 89.06 185 GLY A C 1
ATOM 1387 O O . GLY A 1 185 ? 10.745 -2.857 -12.610 1.00 89.06 185 GLY A O 1
ATOM 1388 N N . VAL A 1 186 ? 11.615 -1.965 -10.745 1.00 91.81 186 VAL A N 1
ATOM 1389 C CA . VAL A 1 186 ? 10.310 -1.752 -10.081 1.00 91.81 186 VAL A CA 1
ATOM 1390 C C . VAL A 1 186 ? 9.421 -0.773 -10.855 1.00 91.81 186 VAL A C 1
ATOM 1392 O O . VAL A 1 186 ? 8.205 -0.943 -10.893 1.00 91.81 186 VAL A O 1
ATOM 1395 N N . PHE A 1 187 ? 10.014 0.252 -11.467 1.00 92.75 187 PHE A N 1
ATOM 1396 C CA . PHE A 1 187 ? 9.297 1.327 -12.156 1.00 92.75 187 PHE A CA 1
ATOM 1397 C C . PHE A 1 187 ? 9.421 1.238 -13.685 1.00 92.75 187 PHE A C 1
ATOM 1399 O O . PHE A 1 187 ? 9.500 2.253 -14.374 1.00 92.75 187 PHE A O 1
ATOM 1406 N N . TYR A 1 188 ? 9.412 0.013 -14.221 1.00 90.56 188 TYR A N 1
ATOM 1407 C CA . TYR A 1 188 ? 9.326 -0.284 -15.658 1.00 90.56 188 TYR A CA 1
ATOM 1408 C C . TYR A 1 188 ? 10.392 0.403 -16.535 1.00 90.56 188 TYR A C 1
ATOM 1410 O O . TYR A 1 188 ? 10.141 0.748 -17.690 1.00 90.56 188 TYR A O 1
ATOM 1418 N N . GLY A 1 189 ? 11.608 0.580 -16.026 1.00 87.12 189 GLY A N 1
ATOM 1419 C CA . GLY A 1 189 ? 12.724 1.227 -16.717 1.00 87.12 189 GLY A CA 1
ATOM 1420 C C . GLY A 1 189 ? 13.081 0.581 -18.059 1.00 87.12 189 GLY A C 1
ATOM 1421 O O . GLY A 1 189 ? 13.416 1.303 -18.999 1.00 87.12 189 GLY A O 1
ATOM 1422 N N . SER A 1 190 ? 12.927 -0.744 -18.207 1.00 87.25 190 SER A N 1
ATOM 1423 C CA . SER A 1 190 ? 13.064 -1.428 -19.510 1.00 87.25 190 SER A CA 1
ATOM 1424 C C . SER A 1 190 ? 11.987 -1.004 -20.506 1.00 87.25 190 SER A C 1
ATOM 1426 O O . SER A 1 190 ? 12.284 -0.805 -21.681 1.00 87.25 190 SER A O 1
ATOM 1428 N N . ARG A 1 191 ? 10.741 -0.845 -20.046 1.00 89.75 191 ARG A N 1
ATOM 1429 C CA . ARG A 1 191 ? 9.595 -0.453 -20.879 1.00 89.75 191 ARG A CA 1
ATOM 1430 C C . ARG A 1 191 ? 9.628 1.032 -21.235 1.00 89.75 191 ARG A C 1
ATOM 1432 O O . ARG A 1 191 ? 9.188 1.410 -22.319 1.00 89.75 191 ARG A O 1
ATOM 1439 N N . ILE A 1 192 ? 10.141 1.862 -20.329 1.00 91.62 192 ILE A N 1
ATOM 1440 C CA . ILE A 1 192 ? 10.353 3.298 -20.536 1.00 91.62 192 ILE A CA 1
ATOM 1441 C C . ILE A 1 192 ? 11.608 3.535 -21.397 1.00 91.62 192 ILE A C 1
ATOM 1443 O O . ILE A 1 192 ? 11.648 4.505 -22.141 1.00 91.62 192 ILE A O 1
ATOM 1447 N N . GLY A 1 193 ? 12.595 2.634 -21.394 1.00 83.44 193 GLY A N 1
ATOM 1448 C CA . GLY A 1 193 ? 13.773 2.701 -22.268 1.00 83.44 193 GLY A CA 1
ATOM 1449 C C . GLY A 1 193 ? 14.968 3.458 -21.680 1.00 83.44 193 GLY A C 1
ATOM 1450 O O . GLY A 1 193 ? 15.830 3.899 -22.436 1.00 83.44 193 GLY A O 1
ATOM 1451 N N . GLU A 1 194 ? 15.039 3.626 -20.354 1.00 73.81 194 GLU A N 1
ATOM 1452 C CA . GLU A 1 194 ? 16.180 4.292 -19.696 1.00 73.81 194 GLU A CA 1
ATOM 1453 C C . GLU A 1 194 ? 17.393 3.358 -19.515 1.00 73.81 194 GLU A C 1
ATOM 1455 O O . GLU A 1 194 ? 18.522 3.842 -19.481 1.00 73.81 194 GLU A O 1
ATOM 1460 N N . HIS A 1 195 ? 17.208 2.028 -19.534 1.00 70.19 195 HIS A N 1
ATOM 1461 C CA . HIS A 1 195 ? 18.308 1.058 -19.420 1.00 70.19 195 HIS A CA 1
ATOM 1462 C C . HIS A 1 195 ? 18.086 -0.205 -20.276 1.00 70.19 195 HIS A C 1
ATOM 1464 O O . HIS A 1 195 ? 17.555 -1.194 -19.778 1.00 70.19 195 HIS A O 1
ATOM 1470 N N . PRO A 1 196 ? 18.529 -0.235 -21.550 1.00 57.78 196 PRO A N 1
ATOM 1471 C CA . PRO A 1 196 ? 18.347 -1.403 -22.424 1.00 57.78 196 PRO A CA 1
ATOM 1472 C C . PRO A 1 196 ? 19.166 -2.638 -22.002 1.00 57.78 196 PRO A C 1
ATOM 1474 O O . PRO A 1 196 ? 18.888 -3.737 -22.470 1.00 57.78 196 PRO A O 1
ATOM 1477 N N . HIS A 1 197 ? 20.170 -2.471 -21.133 1.00 55.56 197 HIS A N 1
ATOM 1478 C CA . HIS A 1 197 ? 21.061 -3.553 -20.687 1.00 55.56 197 HIS A CA 1
ATOM 1479 C C . HIS A 1 197 ? 20.720 -4.120 -19.309 1.00 55.56 197 HIS A C 1
ATOM 1481 O O . HIS A 1 197 ? 21.224 -5.179 -18.943 1.00 55.56 197 HIS A O 1
ATOM 1487 N N . VAL A 1 198 ? 19.863 -3.440 -18.548 1.00 55.28 198 VAL A N 1
ATOM 1488 C CA . VAL A 1 198 ? 19.285 -4.016 -17.338 1.00 55.28 198 VAL A CA 1
ATOM 1489 C C . VAL A 1 198 ? 18.003 -4.675 -17.804 1.00 55.28 198 VAL A C 1
ATOM 1491 O O . VAL A 1 198 ? 17.037 -3.992 -18.139 1.00 55.28 198 VAL A O 1
ATOM 1494 N N . HIS A 1 199 ? 18.000 -6.003 -17.893 1.00 53.44 199 HIS A N 1
ATOM 1495 C CA . HIS A 1 199 ? 16.767 -6.746 -18.101 1.00 53.44 199 HIS A CA 1
ATOM 1496 C C . HIS A 1 199 ? 15.883 -6.549 -16.863 1.00 53.44 199 HIS A C 1
ATOM 1498 O O . HIS A 1 199 ? 15.819 -7.399 -15.986 1.00 53.44 199 HIS A O 1
ATOM 1504 N N . ALA A 1 200 ? 15.190 -5.414 -16.781 1.00 49.84 200 ALA A N 1
ATOM 1505 C CA . ALA A 1 200 ? 14.246 -5.100 -15.712 1.00 49.84 200 ALA A CA 1
ATOM 1506 C C . ALA A 1 200 ? 13.071 -6.100 -15.653 1.00 49.84 200 ALA A C 1
ATOM 1508 O O . ALA A 1 200 ? 12.318 -6.105 -14.689 1.00 49.84 200 ALA A O 1
ATOM 1509 N N . SER A 1 201 ? 12.961 -6.983 -16.650 1.00 53.44 201 SER A N 1
ATOM 1510 C CA . SER A 1 201 ? 12.024 -8.108 -16.698 1.00 53.44 201 SER A CA 1
ATOM 1511 C C . SER A 1 201 ? 12.678 -9.478 -16.452 1.00 53.44 201 SER A C 1
ATOM 1513 O O . SER A 1 201 ? 12.011 -10.491 -16.622 1.00 53.44 201 SER A O 1
ATOM 1515 N N . ALA A 1 202 ? 13.967 -9.547 -16.098 1.00 58.00 202 ALA A N 1
ATOM 1516 C CA . ALA A 1 202 ? 14.672 -10.815 -15.905 1.00 58.00 202 ALA A CA 1
ATOM 1517 C C . ALA A 1 202 ? 15.591 -10.781 -14.681 1.00 58.00 202 ALA A C 1
ATOM 1519 O O . ALA A 1 202 ? 16.769 -11.130 -14.778 1.00 58.00 202 ALA A O 1
ATOM 1520 N N . ALA A 1 203 ? 15.047 -10.435 -13.506 1.00 65.69 203 ALA A N 1
ATOM 1521 C CA . ALA A 1 203 ? 15.556 -11.139 -12.332 1.00 65.69 203 ALA A CA 1
ATOM 1522 C C . ALA A 1 203 ? 15.487 -12.638 -12.671 1.00 65.69 203 ALA A C 1
ATOM 1524 O O . ALA A 1 203 ? 14.440 -13.086 -13.162 1.00 65.69 203 ALA A O 1
ATOM 1525 N N . PRO A 1 204 ? 16.585 -13.397 -12.525 1.00 76.31 204 PRO A N 1
ATOM 1526 C CA . PRO A 1 204 ? 16.555 -14.814 -12.814 1.00 76.31 204 PRO A CA 1
ATOM 1527 C C . PRO A 1 204 ? 15.386 -15.441 -12.047 1.00 76.31 204 PRO A C 1
ATOM 1529 O O . PRO A 1 204 ? 15.226 -15.152 -10.861 1.00 76.31 204 PRO A O 1
ATOM 1532 N N . PRO A 1 205 ? 14.570 -16.302 -12.677 1.00 81.12 205 PRO A N 1
ATOM 1533 C CA . PRO A 1 205 ? 13.436 -16.934 -12.000 1.00 81.12 205 PRO A CA 1
ATOM 1534 C C . PRO A 1 205 ? 13.872 -17.780 -10.792 1.00 81.12 205 PRO A C 1
ATOM 1536 O O . PRO A 1 205 ? 13.043 -18.186 -9.989 1.00 81.12 205 PRO A O 1
ATOM 1539 N N . GLU A 1 206 ? 15.171 -18.045 -10.649 1.00 88.56 206 GLU A N 1
ATOM 1540 C CA . GLU A 1 206 ? 15.770 -18.765 -9.528 1.00 88.56 206 GLU A CA 1
ATOM 1541 C C . GLU A 1 206 ? 16.116 -17.861 -8.332 1.00 88.56 206 GLU A C 1
ATOM 1543 O O . GLU A 1 206 ? 16.335 -18.354 -7.223 1.00 88.56 206 GLU A O 1
ATOM 1548 N N . GLU A 1 207 ? 16.115 -16.539 -8.508 1.00 90.50 207 GLU A N 1
ATOM 1549 C CA . GLU A 1 207 ? 16.401 -15.592 -7.436 1.00 90.50 207 GLU A CA 1
ATOM 1550 C C . GLU A 1 207 ? 15.145 -15.259 -6.633 1.00 90.50 207 GLU A C 1
ATOM 1552 O O . GLU A 1 207 ? 14.034 -15.111 -7.148 1.00 90.50 207 GLU A O 1
ATOM 1557 N N . TRP A 1 208 ? 15.315 -15.134 -5.321 1.00 94.06 208 TRP A N 1
ATOM 1558 C CA . TRP A 1 208 ? 14.245 -14.655 -4.460 1.00 94.06 208 TRP A CA 1
ATOM 1559 C C . TRP A 1 208 ? 13.933 -13.177 -4.786 1.00 94.06 208 TRP A C 1
ATOM 1561 O O . TRP A 1 208 ? 14.868 -12.405 -4.998 1.00 94.06 208 TRP A O 1
ATOM 1571 N N . PRO A 1 209 ? 12.657 -12.739 -4.781 1.00 95.44 209 PRO A N 1
ATOM 1572 C CA . PRO A 1 209 ? 11.444 -13.498 -4.445 1.00 95.44 209 PRO A CA 1
ATOM 1573 C C . PRO A 1 209 ? 10.777 -14.235 -5.621 1.00 95.44 209 PRO A C 1
ATOM 1575 O O . PRO A 1 209 ? 9.787 -14.938 -5.403 1.00 95.44 209 PRO A O 1
ATOM 1578 N N . PHE A 1 210 ? 11.304 -14.106 -6.839 1.00 93.88 210 PHE A N 1
ATOM 1579 C CA . PHE A 1 210 ? 10.720 -14.674 -8.062 1.00 93.88 210 PHE A CA 1
ATOM 1580 C C . PHE A 1 210 ? 10.753 -16.210 -8.106 1.00 93.88 210 PHE A C 1
ATOM 1582 O O . PHE A 1 210 ? 9.895 -16.828 -8.733 1.00 93.88 210 PHE A O 1
ATOM 1589 N N . SER A 1 211 ? 11.664 -16.837 -7.357 1.00 95.06 211 SER A N 1
ATOM 1590 C CA . SER A 1 211 ? 11.710 -18.295 -7.176 1.00 95.06 211 SER A CA 1
ATOM 1591 C C . SER A 1 211 ? 10.581 -18.878 -6.329 1.00 95.06 211 SER A C 1
ATOM 1593 O O . SER A 1 211 ? 10.371 -20.091 -6.339 1.00 95.06 211 SER A O 1
ATOM 1595 N N . VAL A 1 212 ? 9.846 -18.040 -5.590 1.00 96.38 212 VAL A N 1
ATOM 1596 C CA . VAL A 1 212 ? 8.742 -18.475 -4.716 1.00 96.38 212 VAL A CA 1
ATOM 1597 C C . VAL A 1 212 ? 7.387 -18.200 -5.359 1.00 96.38 212 VAL A C 1
ATOM 1599 O O . VAL A 1 212 ? 6.492 -19.042 -5.315 1.00 96.38 212 VAL A O 1
ATOM 1602 N N . VAL A 1 213 ? 7.222 -17.015 -5.946 1.00 95.81 213 VAL A N 1
ATOM 1603 C CA . VAL A 1 213 ? 6.009 -16.600 -6.658 1.00 95.81 213 VAL A CA 1
ATOM 1604 C C . VAL A 1 213 ? 6.414 -15.863 -7.925 1.00 95.81 213 VAL A C 1
ATOM 1606 O O . VAL A 1 213 ? 7.388 -15.125 -7.914 1.00 95.81 213 VAL A O 1
ATOM 1609 N N . GLN A 1 214 ? 5.647 -16.021 -9.004 1.00 93.19 214 GLN A N 1
ATOM 1610 C CA . GLN A 1 214 ? 5.951 -15.375 -10.289 1.00 93.19 214 GLN A CA 1
ATOM 1611 C C . GLN A 1 214 ? 5.857 -13.845 -10.214 1.00 93.19 214 GLN A C 1
ATOM 1613 O O . GLN A 1 214 ? 6.643 -13.144 -10.838 1.00 93.19 214 GLN A O 1
ATOM 1618 N N . HIS A 1 215 ? 4.918 -13.342 -9.403 1.00 93.94 215 HIS A N 1
ATOM 1619 C CA . HIS A 1 215 ? 4.559 -11.923 -9.327 1.00 93.94 215 HIS A CA 1
ATOM 1620 C C . HIS A 1 215 ? 4.605 -11.371 -7.895 1.00 93.94 215 HIS A C 1
ATOM 1622 O O . HIS A 1 215 ? 3.582 -10.957 -7.332 1.00 93.94 215 HIS A O 1
ATOM 1628 N N . PRO A 1 216 ? 5.785 -11.383 -7.254 1.00 96.19 216 PRO A N 1
ATOM 1629 C CA . PRO A 1 216 ? 5.945 -10.980 -5.859 1.00 96.19 216 PRO A CA 1
ATOM 1630 C C . PRO A 1 216 ? 5.532 -9.524 -5.599 1.00 96.19 216 PRO A C 1
ATOM 1632 O O . PRO A 1 216 ? 5.047 -9.221 -4.506 1.00 96.19 216 PRO A O 1
ATOM 1635 N N . GLN A 1 217 ? 5.639 -8.645 -6.602 1.00 94.75 217 GLN A N 1
ATOM 1636 C CA . GLN A 1 217 ? 5.239 -7.236 -6.534 1.00 94.75 217 GLN A CA 1
ATOM 1637 C C . GLN A 1 217 ? 3.724 -7.027 -6.403 1.00 94.75 217 GLN A C 1
ATOM 1639 O O . GLN A 1 217 ? 3.300 -5.999 -5.877 1.00 94.75 217 GLN A O 1
ATOM 1644 N N . HIS A 1 218 ? 2.916 -8.002 -6.832 1.00 96.19 218 HIS A N 1
ATOM 1645 C CA . HIS A 1 218 ? 1.453 -7.958 -6.727 1.00 96.19 218 HIS A CA 1
ATOM 1646 C C . HIS A 1 218 ? 0.967 -8.723 -5.497 1.00 96.19 218 HIS A C 1
ATOM 1648 O O . HIS A 1 218 ? 0.110 -8.240 -4.760 1.00 96.19 218 HIS A O 1
ATOM 1654 N N . ILE A 1 219 ? 1.563 -9.885 -5.216 1.00 97.75 219 ILE A N 1
ATOM 1655 C CA . ILE A 1 219 ? 1.186 -10.717 -4.066 1.00 97.75 219 ILE A CA 1
ATOM 1656 C C . ILE A 1 219 ? 1.572 -10.058 -2.739 1.00 97.75 219 ILE A C 1
ATOM 1658 O O . ILE A 1 219 ? 0.767 -10.052 -1.808 1.00 97.75 219 ILE A O 1
ATOM 1662 N N . GLY A 1 220 ? 2.772 -9.477 -2.640 1.00 97.69 220 GLY A N 1
ATOM 1663 C CA . GLY A 1 220 ? 3.266 -8.874 -1.401 1.00 97.69 220 GLY A CA 1
ATOM 1664 C C . GLY A 1 220 ? 2.303 -7.833 -0.813 1.00 97.69 220 GLY A C 1
ATOM 1665 O O . GLY A 1 220 ? 1.839 -8.005 0.318 1.00 97.69 220 GLY A O 1
ATOM 1666 N N . PRO A 1 221 ? 1.926 -6.793 -1.576 1.00 97.69 221 PRO A N 1
ATOM 1667 C CA . PRO A 1 221 ? 0.953 -5.802 -1.129 1.00 97.69 221 PRO A CA 1
ATOM 1668 C C . PRO A 1 221 ? -0.433 -6.375 -0.815 1.00 97.69 221 PRO A C 1
ATOM 1670 O O . PRO A 1 221 ? -1.053 -5.933 0.150 1.00 97.69 221 PRO A O 1
ATOM 1673 N N . VAL A 1 222 ? -0.912 -7.374 -1.569 1.00 98.19 222 VAL A N 1
ATOM 1674 C CA . VAL A 1 222 ? -2.190 -8.047 -1.276 1.00 98.19 222 VAL A CA 1
ATOM 1675 C C . VAL A 1 222 ? -2.161 -8.666 0.122 1.00 98.19 222 VAL A C 1
ATOM 1677 O O . VAL A 1 222 ? -3.080 -8.428 0.904 1.00 98.19 222 VAL A O 1
ATOM 1680 N N . LEU A 1 223 ? -1.088 -9.372 0.497 1.00 98.44 223 LEU A N 1
ATOM 1681 C CA . LEU A 1 223 ? -0.954 -9.930 1.852 1.00 98.44 223 LEU A CA 1
ATOM 1682 C C . LEU A 1 223 ? -1.038 -8.839 2.931 1.00 98.44 223 LEU A C 1
ATOM 1684 O O . LEU A 1 223 ? -1.729 -9.022 3.933 1.00 98.44 223 LEU A O 1
ATOM 1688 N N . VAL A 1 224 ? -0.401 -7.685 2.705 1.00 98.25 224 VAL A N 1
ATOM 1689 C CA . VAL A 1 224 ? -0.455 -6.543 3.633 1.00 98.25 224 VAL A CA 1
ATOM 1690 C C . VAL A 1 224 ? -1.870 -5.961 3.733 1.00 98.25 224 VAL A C 1
ATOM 1692 O O . VAL A 1 224 ? -2.302 -5.632 4.834 1.00 98.25 224 VAL A O 1
ATOM 1695 N N . VAL A 1 225 ? -2.620 -5.877 2.628 1.00 97.44 225 VAL A N 1
ATOM 1696 C CA . VAL A 1 225 ? -4.023 -5.409 2.616 1.00 97.44 225 VAL A CA 1
ATOM 1697 C C . VAL A 1 225 ? -4.938 -6.338 3.419 1.00 97.44 225 VAL A C 1
ATOM 1699 O O . VAL A 1 225 ? -5.817 -5.865 4.140 1.00 97.44 225 VAL A O 1
ATOM 1702 N N . TRP A 1 226 ? -4.732 -7.653 3.331 1.00 98.44 226 TRP A N 1
ATOM 1703 C CA . TRP A 1 226 ? -5.528 -8.638 4.071 1.00 98.44 226 TRP A CA 1
ATOM 1704 C C . TRP A 1 226 ? -5.144 -8.750 5.552 1.00 98.44 226 TRP A C 1
ATOM 1706 O O . TRP A 1 226 ? -5.966 -9.169 6.367 1.00 98.44 226 TRP A O 1
ATOM 1716 N N . ALA A 1 227 ? -3.926 -8.362 5.936 1.00 98.12 227 ALA A N 1
ATOM 1717 C CA . ALA A 1 227 ? -3.427 -8.582 7.292 1.00 98.12 227 ALA A CA 1
ATOM 1718 C C . ALA A 1 227 ? -4.256 -7.903 8.405 1.00 98.12 227 ALA A C 1
ATOM 1720 O O . ALA A 1 227 ? -4.517 -8.569 9.412 1.00 98.12 227 ALA A O 1
ATOM 1721 N N . PRO A 1 228 ? -4.732 -6.646 8.268 1.00 96.69 228 PRO A N 1
ATOM 1722 C CA . PRO A 1 228 ? -5.613 -6.029 9.259 1.00 96.69 228 PRO A CA 1
ATOM 1723 C C . PRO A 1 228 ? -6.953 -6.751 9.407 1.00 96.69 228 PRO A C 1
ATOM 1725 O O . PRO A 1 228 ? -7.487 -6.801 10.512 1.00 96.69 228 PRO A O 1
ATOM 1728 N N . LEU A 1 229 ? -7.489 -7.338 8.327 1.00 96.81 229 LEU A N 1
ATOM 1729 C CA . LEU A 1 229 ? -8.744 -8.088 8.394 1.00 96.81 229 LEU A CA 1
ATOM 1730 C C . LEU A 1 229 ? -8.592 -9.308 9.303 1.00 96.81 229 LEU A C 1
ATOM 1732 O O . LEU A 1 229 ? -9.511 -9.594 10.051 1.00 96.81 229 LEU A O 1
ATOM 1736 N N . VAL A 1 230 ? -7.439 -9.980 9.314 1.00 96.88 230 VAL A N 1
ATOM 1737 C CA . VAL A 1 230 ? -7.228 -11.173 10.155 1.00 96.88 230 VAL A CA 1
ATOM 1738 C C . VAL A 1 230 ? -7.291 -10.859 11.655 1.00 96.88 230 VAL A C 1
ATOM 1740 O O . VAL A 1 230 ? -7.960 -11.578 12.397 1.00 96.88 230 VAL A O 1
ATOM 1743 N N . ALA A 1 231 ? -6.642 -9.787 12.116 1.00 96.38 231 ALA A N 1
ATOM 1744 C CA . ALA A 1 231 ? -6.661 -9.410 13.534 1.00 96.38 231 ALA A CA 1
ATOM 1745 C C . ALA A 1 231 ? -7.938 -8.669 13.944 1.00 96.38 231 ALA A C 1
ATOM 1747 O O . ALA A 1 231 ? -8.431 -8.854 15.057 1.00 96.38 231 ALA A O 1
ATOM 1748 N N . LEU A 1 232 ? -8.460 -7.808 13.068 1.00 97.06 232 LEU A N 1
ATOM 1749 C CA . LEU A 1 232 ? -9.475 -6.820 13.431 1.00 97.06 232 LEU A CA 1
ATOM 1750 C C . LEU A 1 232 ? -10.859 -7.148 12.872 1.00 97.06 232 LEU A C 1
ATOM 1752 O O . LEU A 1 232 ? -11.756 -6.321 13.012 1.00 97.06 232 LEU A O 1
ATOM 1756 N N . LEU A 1 233 ? -11.065 -8.332 12.281 1.00 95.38 233 LEU A N 1
ATOM 1757 C CA . LEU A 1 233 ? -12.320 -8.701 11.618 1.00 95.38 233 LEU A CA 1
ATOM 1758 C C . LEU A 1 233 ? -13.592 -8.321 12.396 1.00 95.38 233 LEU A C 1
ATOM 1760 O O . LEU A 1 233 ? -14.469 -7.703 11.796 1.00 95.38 233 LEU A O 1
ATOM 1764 N N . PRO A 1 234 ? -13.711 -8.615 13.710 1.00 96.19 234 PRO A N 1
ATOM 1765 C CA . PRO A 1 234 ? -14.933 -8.316 14.461 1.00 96.19 234 PRO A CA 1
ATOM 1766 C C . PRO A 1 234 ? -15.145 -6.817 14.715 1.00 96.19 234 PRO A C 1
ATOM 1768 O O . PRO A 1 234 ? -16.225 -6.403 15.123 1.00 96.19 234 PRO A O 1
ATOM 1771 N N . GLN A 1 235 ? -14.100 -6.012 14.527 1.00 97.19 235 GLN A N 1
ATOM 1772 C CA . GLN A 1 235 ? -14.070 -4.583 14.825 1.00 97.19 235 GLN A CA 1
ATOM 1773 C C . GLN A 1 235 ? -14.168 -3.710 13.571 1.00 97.19 235 GLN A C 1
ATOM 1775 O O . GLN A 1 235 ? -14.397 -2.504 13.692 1.00 97.19 235 GLN A O 1
ATOM 1780 N N . LEU A 1 236 ? -13.950 -4.282 12.386 1.00 97.19 236 LEU A N 1
ATOM 1781 C CA . LEU A 1 236 ? -14.005 -3.579 11.108 1.00 97.19 236 LEU A CA 1
ATOM 1782 C C . LEU A 1 236 ? -15.452 -3.460 10.602 1.00 97.19 236 LEU A C 1
ATOM 1784 O O . LEU A 1 236 ? -16.285 -4.322 10.891 1.00 97.19 236 LEU A O 1
ATOM 1788 N N . PRO A 1 237 ? -15.777 -2.415 9.819 1.00 96.50 237 PRO A N 1
ATOM 1789 C CA . PRO A 1 237 ? -17.072 -2.342 9.153 1.00 96.50 237 PRO A CA 1
ATOM 1790 C C . PRO A 1 237 ? -17.224 -3.511 8.166 1.00 96.50 237 PRO A C 1
ATOM 1792 O O . PRO A 1 237 ? -16.249 -3.938 7.548 1.00 96.50 237 PRO A O 1
ATOM 1795 N N . ALA A 1 238 ? -18.452 -3.998 7.954 1.00 95.06 238 ALA A N 1
ATOM 1796 C CA . ALA A 1 238 ? -18.720 -5.122 7.043 1.00 95.06 238 ALA A CA 1
ATOM 1797 C C . ALA A 1 238 ? -18.192 -4.884 5.611 1.00 95.06 238 ALA A C 1
ATOM 1799 O O . ALA A 1 238 ? -17.795 -5.818 4.915 1.00 95.06 238 ALA A O 1
ATOM 1800 N N . THR A 1 239 ? -18.123 -3.619 5.191 1.00 96.44 239 THR A N 1
ATOM 1801 C CA . THR A 1 239 ? -17.575 -3.176 3.903 1.00 96.44 239 THR A CA 1
ATOM 1802 C C . THR A 1 239 ? -16.054 -3.338 3.777 1.00 96.44 239 THR A C 1
ATOM 1804 O O . THR A 1 239 ? -15.537 -3.240 2.667 1.00 96.44 239 THR A O 1
ATOM 1807 N N . ALA A 1 240 ? -15.318 -3.652 4.850 1.00 97.12 240 ALA A N 1
ATOM 1808 C CA . ALA A 1 240 ? -13.874 -3.904 4.790 1.00 97.12 240 ALA A CA 1
ATOM 1809 C C . ALA A 1 240 ? -13.502 -5.081 3.875 1.00 97.12 240 ALA A C 1
ATOM 1811 O O . ALA A 1 240 ? -12.488 -5.018 3.182 1.00 97.12 240 ALA A O 1
ATOM 1812 N N . TRP A 1 241 ? -14.352 -6.111 3.797 1.00 96.44 241 TRP A N 1
ATOM 1813 C CA . TRP A 1 241 ? -14.177 -7.213 2.844 1.00 96.44 241 TRP A CA 1
ATOM 1814 C C . TRP A 1 241 ? -14.214 -6.739 1.397 1.00 96.44 241 TRP A C 1
ATOM 1816 O O . TRP A 1 241 ? -13.402 -7.180 0.584 1.00 96.44 241 TRP A O 1
ATOM 1826 N N . PHE A 1 242 ? -15.136 -5.826 1.081 1.00 96.62 242 PHE A N 1
ATOM 1827 C CA . PHE A 1 242 ? -15.226 -5.238 -0.249 1.00 96.62 242 PHE A CA 1
ATOM 1828 C C . PHE A 1 242 ? -13.961 -4.441 -0.570 1.00 96.62 242 PHE A C 1
ATOM 1830 O O . PHE A 1 242 ? -13.395 -4.630 -1.640 1.00 96.62 242 PHE A O 1
ATOM 1837 N N . VAL A 1 243 ? -13.469 -3.625 0.369 1.00 97.31 243 VAL A N 1
ATOM 1838 C CA . VAL A 1 243 ? -12.229 -2.851 0.194 1.00 97.31 243 VAL A CA 1
ATOM 1839 C C . VAL A 1 243 ? -11.035 -3.765 -0.093 1.00 97.31 243 VAL A C 1
ATOM 1841 O O . VAL A 1 243 ? -10.339 -3.555 -1.085 1.00 97.31 243 VAL A O 1
ATOM 1844 N N . ALA A 1 244 ? -10.826 -4.809 0.716 1.00 97.88 244 ALA A N 1
ATOM 1845 C CA . ALA A 1 244 ? -9.720 -5.750 0.525 1.00 97.88 244 ALA A CA 1
ATOM 1846 C C . ALA A 1 244 ? -9.831 -6.530 -0.799 1.00 97.88 244 ALA A C 1
ATOM 1848 O O . ALA A 1 244 ? -8.844 -6.681 -1.524 1.00 97.88 244 ALA A O 1
ATOM 1849 N N . SER A 1 245 ? -11.039 -6.978 -1.153 1.00 98.19 245 SER A N 1
ATOM 1850 C CA . SER A 1 245 ? -11.294 -7.733 -2.389 1.00 98.19 245 SER A CA 1
ATOM 1851 C C . SER A 1 245 ? -11.136 -6.864 -3.637 1.00 98.19 245 SER A C 1
ATOM 1853 O O . SER A 1 245 ? -10.499 -7.278 -4.606 1.00 98.19 245 SER A O 1
ATOM 1855 N N . TYR A 1 246 ? -11.666 -5.640 -3.607 1.00 98.31 246 TYR A N 1
ATOM 1856 C CA . TYR A 1 246 ? -11.521 -4.666 -4.686 1.00 98.31 246 TYR A CA 1
ATOM 1857 C C . TYR A 1 246 ? -10.049 -4.319 -4.911 1.00 98.31 246 TYR A C 1
ATOM 1859 O O . TYR A 1 246 ? -9.558 -4.406 -6.033 1.00 98.31 246 TYR A O 1
ATOM 1867 N N . TRP A 1 247 ? -9.310 -4.029 -3.838 1.00 98.25 247 TRP A N 1
ATOM 1868 C CA . TRP A 1 247 ? -7.881 -3.735 -3.927 1.00 98.25 247 TRP A CA 1
ATOM 1869 C C . TRP A 1 247 ? -7.078 -4.929 -4.466 1.00 98.25 247 TRP A C 1
ATOM 1871 O O . TRP A 1 247 ? -6.232 -4.764 -5.342 1.00 98.25 247 TRP A O 1
ATOM 1881 N N . SER A 1 248 ? -7.401 -6.151 -4.035 1.00 98.50 248 SER A N 1
ATOM 1882 C CA . SER A 1 248 ? -6.787 -7.370 -4.585 1.00 98.50 248 SER A CA 1
ATOM 1883 C C . SER A 1 248 ? -7.086 -7.549 -6.075 1.00 98.50 248 SER A C 1
ATOM 1885 O O . SER A 1 248 ? -6.206 -7.933 -6.841 1.00 98.50 248 SER A O 1
ATOM 1887 N N . THR A 1 249 ? -8.305 -7.214 -6.504 1.00 98.56 249 THR A N 1
ATOM 1888 C CA . THR A 1 249 ? -8.708 -7.268 -7.916 1.00 98.56 249 THR A CA 1
ATOM 1889 C C . THR A 1 249 ? -7.907 -6.278 -8.762 1.00 98.56 249 THR A C 1
ATOM 1891 O O . THR A 1 249 ? -7.501 -6.618 -9.866 1.00 98.56 249 THR A O 1
ATOM 1894 N N . LEU A 1 250 ? -7.611 -5.081 -8.246 1.00 98.38 250 LEU A N 1
ATOM 1895 C CA . LEU A 1 250 ? -6.765 -4.107 -8.943 1.00 98.38 250 LEU A CA 1
ATOM 1896 C C . LEU A 1 250 ? -5.324 -4.615 -9.135 1.00 98.38 250 LEU A C 1
ATOM 1898 O O . LEU A 1 250 ? -4.748 -4.425 -10.205 1.00 98.38 250 LEU A O 1
ATOM 1902 N N . TYR A 1 251 ? -4.749 -5.301 -8.140 1.00 98.00 251 TYR A N 1
ATOM 1903 C CA . TYR A 1 251 ? -3.450 -5.973 -8.303 1.00 98.00 251 TYR A CA 1
ATOM 1904 C C . TYR A 1 251 ? -3.514 -7.113 -9.323 1.00 98.00 251 TYR A C 1
ATOM 1906 O O . TYR A 1 251 ? -2.616 -7.241 -10.149 1.00 98.00 251 TYR A O 1
ATOM 1914 N N . PHE A 1 252 ? -4.587 -7.905 -9.307 1.00 97.75 252 PHE A N 1
ATOM 1915 C CA . PHE A 1 252 ? -4.796 -8.963 -10.294 1.00 97.75 252 PHE A CA 1
ATOM 1916 C C . PHE A 1 252 ? -4.909 -8.412 -11.724 1.00 97.75 252 PHE A C 1
ATOM 1918 O O . PHE A 1 252 ? -4.304 -8.959 -12.639 1.00 97.75 252 PHE A O 1
ATOM 1925 N N . ILE A 1 253 ? -5.629 -7.304 -11.924 1.00 97.75 253 ILE A N 1
ATOM 1926 C CA . ILE A 1 253 ? -5.728 -6.647 -13.235 1.00 97.75 253 ILE A CA 1
ATOM 1927 C C . ILE A 1 253 ? -4.354 -6.162 -13.703 1.00 97.75 253 ILE A C 1
ATOM 1929 O O . ILE A 1 253 ? -4.001 -6.408 -14.852 1.00 97.75 253 ILE A O 1
ATOM 1933 N N . ASN A 1 254 ? -3.569 -5.516 -12.834 1.00 96.12 254 ASN A N 1
ATOM 1934 C CA . ASN A 1 254 ? -2.209 -5.097 -13.186 1.00 96.12 254 ASN A CA 1
ATOM 1935 C C . ASN A 1 254 ? -1.342 -6.284 -13.604 1.00 96.12 254 ASN A C 1
ATOM 1937 O O . ASN A 1 254 ? -0.663 -6.194 -14.618 1.00 96.12 254 ASN A O 1
ATOM 1941 N N . TRP A 1 255 ? -1.407 -7.391 -12.862 1.00 95.31 255 TRP A N 1
ATOM 1942 C CA . TRP A 1 255 ? -0.716 -8.624 -13.228 1.00 95.31 255 TRP A CA 1
ATOM 1943 C C . TRP A 1 255 ? -1.123 -9.097 -14.634 1.00 95.31 255 TRP A C 1
ATOM 1945 O O . TRP A 1 255 ? -0.261 -9.306 -15.481 1.00 95.31 255 TRP A O 1
ATOM 1955 N N . VAL A 1 256 ? -2.423 -9.200 -14.923 1.00 96.50 256 VAL A N 1
ATOM 1956 C CA . VAL A 1 256 ? -2.903 -9.594 -16.260 1.00 96.50 256 VAL A CA 1
ATOM 1957 C C . VAL A 1 256 ? -2.409 -8.625 -17.341 1.00 96.50 256 VAL A C 1
ATOM 1959 O O . VAL A 1 256 ? -2.025 -9.052 -18.424 1.00 96.50 256 VAL A O 1
ATOM 1962 N N . VAL A 1 257 ? -2.391 -7.320 -17.074 1.00 95.81 257 VAL A N 1
ATOM 1963 C CA . VAL A 1 257 ? -1.864 -6.346 -18.039 1.00 95.81 257 VAL A CA 1
ATOM 1964 C C . VAL A 1 257 ? -0.369 -6.564 -18.289 1.00 95.81 257 VAL A C 1
ATOM 1966 O O . VAL A 1 257 ? 0.040 -6.563 -19.444 1.00 95.81 257 VAL A O 1
ATOM 1969 N N . GLU A 1 258 ? 0.418 -6.790 -17.237 1.00 91.75 258 GLU A N 1
ATOM 1970 C CA . GLU A 1 258 ? 1.865 -7.017 -17.333 1.00 91.75 258 GLU A CA 1
ATOM 1971 C C . GLU A 1 258 ? 2.225 -8.308 -18.086 1.00 91.75 258 GLU A C 1
ATOM 1973 O O . GLU A 1 258 ? 3.208 -8.331 -18.825 1.00 91.75 258 GLU A O 1
ATOM 1978 N N . ASP A 1 259 ? 1.434 -9.372 -17.933 1.00 92.19 259 ASP A N 1
ATOM 1979 C CA . ASP A 1 259 ? 1.726 -10.664 -18.568 1.00 92.19 259 ASP A CA 1
ATOM 1980 C C . ASP A 1 259 ? 1.276 -10.740 -20.033 1.00 92.19 259 ASP A C 1
ATOM 1982 O O . ASP A 1 259 ? 1.870 -11.479 -20.822 1.00 92.19 259 ASP A O 1
ATOM 1986 N N . PHE A 1 260 ? 0.214 -10.020 -20.406 1.00 95.06 260 PHE A N 1
ATOM 1987 C CA . PHE A 1 260 ? -0.449 -10.212 -21.701 1.00 95.06 260 PHE A CA 1
ATOM 1988 C C . PHE A 1 260 ? -0.307 -9.045 -22.695 1.00 95.06 260 PHE A C 1
ATOM 1990 O O . PHE A 1 260 ? -0.663 -9.234 -23.862 1.00 95.06 260 PHE A O 1
ATOM 1997 N N . PHE A 1 261 ? 0.197 -7.871 -22.293 1.00 91.06 261 PHE A N 1
ATOM 1998 C CA . PHE A 1 261 ? 0.286 -6.662 -23.140 1.00 91.06 261 PHE A CA 1
ATOM 1999 C C . PHE A 1 261 ? 1.664 -5.979 -23.054 1.00 91.06 261 PHE A C 1
ATOM 2001 O O . PHE A 1 261 ? 2.100 -5.300 -24.021 1.00 91.06 261 PHE A O 1
#

Organism: NCBI:txid1486919

Sequence (261 aa):
GSHTASGRPQSTPSSATAGRRLPKPPSPVSPLDPPHPAPQPAPNPSGRHEEKAGAMREEVLEQMVKPAQNMCSQLQIEWPVNWILVWALAAPHFLNVFVWMSSASWKHFFDARGLSAVDQFAAWSTLLKAGQALAVGMWLWASRPAGLCFDIGAVTLPGWLGTLLLVTLGLALSAGVVSALGKDGVFYGSRIGEHPHVHASAAPPEEWPFSVVQHPQHIGPVLVVWAPLVALLPQLPATAWFVASYWSTLYFINWVVEDFF

Solvent-accessible surface area (backbone atoms only — not comparable to full-atom values): 15115 Å² total; per-residue (Å²): 140,89,87,88,83,90,88,85,88,90,79,88,87,88,88,85,90,80,84,88,79,82,83,81,84,82,79,91,79,78,92,73,80,86,74,77,85,71,82,80,76,77,84,64,74,70,55,63,55,55,54,52,53,50,54,54,51,51,52,54,49,51,65,58,47,54,60,56,59,59,40,41,35,44,46,89,67,93,64,68,54,68,60,54,34,54,49,36,63,42,46,42,50,52,50,50,51,46,45,70,79,36,17,66,60,49,29,52,60,28,52,78,69,78,40,63,43,46,60,49,50,48,50,52,44,50,52,34,50,52,48,26,53,50,36,52,53,53,42,49,21,47,62,25,76,44,15,69,57,72,68,68,86,74,40,47,69,69,20,52,54,50,20,50,50,27,37,52,52,10,49,50,25,41,53,25,42,44,70,61,40,32,72,50,24,72,47,44,17,46,70,52,60,83,35,89,83,52,58,41,89,54,64,55,62,80,40,69,41,41,53,80,37,89,54,29,75,46,50,10,56,41,33,43,57,46,16,59,49,56,38,38,50,93,77,50,49,84,63,52,59,55,52,44,50,53,54,41,47,48,38,50,50,50,49,52,48,71,76,75,110

Nearest PDB structures (foldseek):
  6ek8-assembly1_A  TM=2.809E-01  e=7.161E+00  Yersinia enterocolitica
  2ht2-assembly1_B  TM=1.978E-01  e=5.143E+00  Escherichia coli

pLDDT: mean 86.67, std 15.67, range [47.12, 98.56]

Secondary structure (DSSP, 8-state):
--------------------PPPPPPPPPPPPPPPPPPPPPPP-TTHHHHHHHHHHHHHHHHHHHHHHHHHTS-----S-HHHHHHHHHHHHHHHHHHHHHTHHHHHHHHHTTT--HHHHHHHHHHHHHHHHHHHHHHHHHHH-TTTT---GGGS-HHHHHHHHHHHHHHHHHHHHHHHHHHHHHHTTHHHHTS-TTS-TT-S-TTSTTTTT-S-HHHHHHHHHHHHHHHHHGGGS-TTHHHHHHHHHHHHHHHHHHHHH-

Foldseek 3Di:
DDDDDDDDDDDDDDDDDDDDDDDDDDDDDDDDDDDDDDDDPDDDPVVVVVVVVVVVVVVVVVVVVVVVQVQQAADDDPDPLVVQLLCLLQVLLVLLLCCLVPLVVLLVVQVVVVHHSLVVNVVVSVVSVVSNVVSVLNCQQNQARRRPDAPLVPFDPQLVVLLVVLLVLLVQLQVFLCVQLNSCLVRVVCSNVVDVPRPSVPSPCCDPPNVPPVCSNLSSVLSNLCSCCSRCVVRTHPCSVVSSVSSSVSSVVSVCSVVPD

Mean predicted aligned error: 10.54 Å

Radius of gyration: 32.07 Å; Cα contacts (8 Å, |Δi|>4): 209; chains: 1; bounding box: 46×80×103 Å